Protein AF-0000000086062737 (afdb_homodimer)

pLDDT: mean 94.14, std 10.9, range [35.59, 98.94]

Nearest PDB structures (foldseek):
  3hjp-assembly2_D  TM=9.044E-01  e=9.298E-13  Saccharolobus solfataricus
  2ywn-assembly1_A  TM=8.858E-01  e=1.635E-12  Sulfurisphaera tokodaii
  4g2e-assembly1_A-2  TM=8.734E-01  e=2.700E-12  Sulfurisphaera tokodaii str. 7
  3tjk-assembly1_D  TM=8.247E-01  e=1.802E-10  Homo sapiens
  3tkq-assembly1_B-2  TM=7.974E-01  e=2.042E-10  Homo sapiens

Solvent-accessible surface area (backbone atoms only — not comparable to full-atom values): 18611 Å² total; per-residue (Å²): 132,87,80,83,60,79,69,43,81,47,80,89,65,84,39,70,45,63,72,36,67,58,80,81,54,54,21,23,34,26,36,81,84,54,64,40,62,44,44,56,86,72,60,52,90,40,49,35,37,40,36,34,22,42,42,71,75,38,66,68,36,54,51,52,37,51,52,41,51,74,67,44,46,48,80,77,37,51,39,32,36,34,25,32,26,43,60,55,47,47,34,55,50,39,71,76,40,37,71,77,40,33,33,34,28,31,30,55,27,60,65,39,46,71,44,30,36,52,40,75,48,90,69,31,45,81,43,56,36,26,43,42,28,40,36,32,21,42,60,82,37,32,24,74,37,63,48,66,52,56,36,44,81,58,79,79,64,61,67,60,51,51,52,49,51,51,54,57,64,68,53,52,90,126,131,85,79,84,60,81,70,43,82,45,80,88,65,84,38,70,46,64,70,35,70,59,80,81,54,57,22,24,34,24,35,82,85,55,64,42,59,43,42,55,84,71,62,52,89,40,48,34,38,39,36,33,22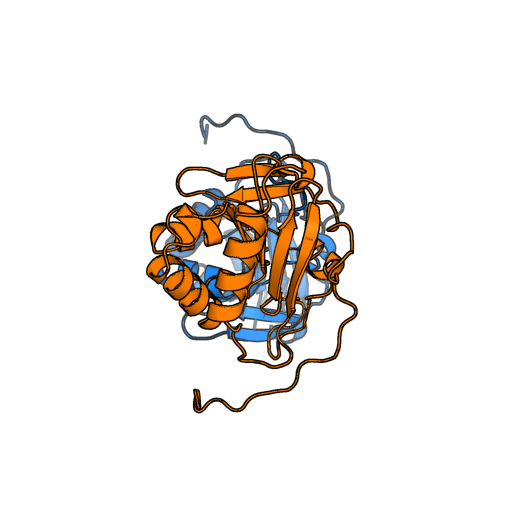,42,42,71,77,40,65,67,35,53,52,50,37,52,50,41,50,75,68,44,45,47,81,76,38,52,39,32,38,36,25,33,26,42,59,55,48,48,35,54,49,40,71,76,40,36,70,77,41,32,33,34,30,31,30,55,24,59,63,38,46,72,44,30,36,53,41,75,46,89,71,30,45,81,43,58,36,26,43,40,30,41,37,34,21,42,60,85,36,33,24,73,38,64,49,66,52,57,37,44,81,57,77,79,64,61,67,60,51,51,51,51,50,51,54,56,65,66,52,52,90,125

Structure (mmCIF, N/CA/C/O backbone):
data_AF-0000000086062737-model_v1
#
loop_
_entity.id
_entity.type
_entity.pdbx_description
1 polymer Peroxiredoxin
#
loop_
_atom_site.group_PDB
_atom_site.id
_atom_site.type_symbol
_atom_site.label_atom_id
_atom_site.label_alt_id
_atom_site.label_comp_id
_atom_site.label_asym_id
_atom_site.label_entity_id
_atom_site.label_seq_id
_atom_site.pdbx_PDB_ins_code
_atom_site.Cartn_x
_atom_site.Cartn_y
_atom_site.Cartn_z
_atom_site.occupancy
_atom_site.B_iso_or_equiv
_atom_site.auth_seq_id
_atom_site.auth_comp_id
_atom_site.auth_asym_id
_atom_site.auth_atom_id
_atom_site.pdbx_PDB_model_num
ATOM 1 N N . MET A 1 1 ? 19.734 17.094 16.047 1 35.75 1 MET A N 1
ATOM 2 C CA . MET A 1 1 ? 19.828 15.695 16.453 1 35.75 1 MET A CA 1
ATOM 3 C C . MET A 1 1 ? 20.703 14.906 15.484 1 35.75 1 MET A C 1
ATOM 5 O O . MET A 1 1 ? 20.547 15.023 14.273 1 35.75 1 MET A O 1
ATOM 9 N N . ASP A 1 2 ? 21.906 14.641 15.695 1 39.88 2 ASP A N 1
ATOM 10 C CA . ASP A 1 2 ? 22.828 13.789 14.938 1 39.88 2 ASP A CA 1
ATOM 11 C C . ASP A 1 2 ? 22.266 12.375 14.789 1 39.88 2 ASP A C 1
ATOM 13 O O . ASP A 1 2 ? 22.203 11.625 15.766 1 39.88 2 ASP A O 1
ATOM 17 N N . LEU A 1 3 ? 21.344 12.031 13.922 1 52 3 LEU A N 1
ATOM 18 C CA . LEU A 1 3 ? 20.656 10.75 13.867 1 52 3 LEU A CA 1
ATOM 19 C C . LEU A 1 3 ? 21.625 9.633 13.477 1 52 3 LEU A C 1
ATOM 21 O O . LEU A 1 3 ? 21.281 8.453 13.555 1 52 3 LEU A O 1
ATOM 25 N N . GLY A 1 4 ? 22.953 9.938 13.5 1 55.03 4 GLY A N 1
ATOM 26 C CA . GLY A 1 4 ? 23.953 8.953 13.094 1 55.03 4 GLY A CA 1
ATOM 27 C C . GLY A 1 4 ? 23.734 8.43 11.688 1 55.03 4 GLY A C 1
ATOM 28 O O . GLY A 1 4 ? 24.438 7.512 11.25 1 55.03 4 GLY A O 1
ATOM 29 N N . PHE A 1 5 ? 22.594 8.789 11.07 1 65.19 5 PHE A N 1
ATOM 30 C CA . PHE A 1 5 ? 22.312 8.336 9.711 1 65.19 5 PHE A CA 1
ATOM 31 C C . PHE A 1 5 ? 22.938 9.273 8.688 1 65.19 5 PHE A C 1
ATOM 33 O O . PHE A 1 5 ? 23.078 10.469 8.938 1 65.19 5 PHE A O 1
ATOM 40 N N . ASP A 1 6 ? 23.484 8.594 7.773 1 78.31 6 ASP A N 1
ATOM 41 C CA . ASP A 1 6 ? 23.891 9.406 6.629 1 78.31 6 ASP A CA 1
ATOM 42 C C . ASP A 1 6 ? 22.672 10.062 5.98 1 78.31 6 ASP A C 1
ATOM 44 O O . ASP A 1 6 ? 21.703 9.383 5.609 1 78.31 6 ASP A O 1
ATOM 48 N N . VAL A 1 7 ? 22.609 11.336 5.973 1 85.19 7 VAL A N 1
ATOM 49 C CA . VAL A 1 7 ? 21.531 12.125 5.398 1 85.19 7 VAL A CA 1
ATOM 50 C C . VAL A 1 7 ? 21.75 12.281 3.895 1 85.19 7 VAL A C 1
ATOM 52 O O . VAL A 1 7 ? 22.859 12.562 3.449 1 85.19 7 VAL A O 1
ATOM 55 N N . VAL A 1 8 ? 20.719 11.93 3.123 1 89.5 8 VAL A N 1
ATOM 56 C CA . VAL A 1 8 ? 20.734 12.102 1.675 1 89.5 8 VAL A CA 1
ATOM 57 C C . VAL A 1 8 ? 19.797 13.227 1.27 1 89.5 8 VAL A C 1
ATOM 59 O O . VAL A 1 8 ? 18.688 13.336 1.787 1 89.5 8 VAL A O 1
ATOM 62 N N . ASP A 1 9 ? 20.312 14.078 0.367 1 93.81 9 ASP A N 1
ATOM 63 C CA . ASP A 1 9 ? 19.484 15.172 -0.121 1 93.81 9 ASP A CA 1
ATOM 64 C C . ASP A 1 9 ? 18.359 14.664 -1.025 1 93.81 9 ASP A C 1
ATOM 66 O O . ASP A 1 9 ? 18.594 13.82 -1.897 1 93.81 9 ASP A O 1
ATOM 70 N N . LEU A 1 10 ? 17.156 15.188 -0.791 1 95.12 10 LEU A N 1
ATOM 71 C CA . LEU A 1 10 ? 16.047 14.898 -1.69 1 95.12 10 LEU A CA 1
ATOM 72 C C . LEU A 1 10 ? 15.906 15.977 -2.754 1 95.12 10 LEU A C 1
ATOM 74 O O . LEU A 1 10 ? 16.203 17.141 -2.496 1 95.12 10 LEU A O 1
ATOM 78 N N . PRO A 1 11 ? 15.469 15.547 -3.906 1 93.44 11 PRO A N 1
ATOM 79 C CA . PRO A 1 11 ? 15.328 16.562 -4.961 1 93.44 11 PRO A CA 1
ATOM 80 C C . PRO A 1 11 ? 14.297 17.625 -4.617 1 93.44 11 PRO A C 1
ATOM 82 O O . PRO A 1 11 ? 13.352 17.375 -3.873 1 93.44 11 PRO A O 1
ATOM 85 N N . GLU A 1 12 ? 14.547 18.797 -5.195 1 94.44 12 GLU A N 1
ATOM 86 C CA . GLU A 1 12 ? 13.547 19.859 -5.043 1 94.44 12 GLU A CA 1
ATOM 87 C C . GLU A 1 12 ? 12.227 19.469 -5.711 1 94.44 12 GLU A C 1
ATOM 89 O O . GLU A 1 12 ? 12.219 18.766 -6.719 1 94.44 12 GLU A O 1
ATOM 94 N N . THR A 1 13 ? 11.125 19.938 -5.078 1 95.62 13 THR A N 1
ATOM 95 C CA . THR A 1 13 ? 9.812 19.625 -5.637 1 95.62 13 THR A CA 1
ATOM 96 C C . THR A 1 13 ? 8.938 20.875 -5.699 1 95.62 13 THR A C 1
ATOM 98 O O . THR A 1 13 ? 9.195 21.859 -4.996 1 95.62 13 THR A O 1
ATOM 101 N N . ASP A 1 14 ? 8.055 20.828 -6.641 1 96.25 14 ASP A N 1
ATOM 102 C CA . ASP A 1 14 ? 7.027 21.875 -6.711 1 96.25 14 ASP A CA 1
ATOM 103 C C . ASP A 1 14 ? 5.809 21.5 -5.875 1 96.25 14 ASP A C 1
ATOM 105 O O . ASP A 1 14 ? 4.711 21.312 -6.41 1 96.25 14 ASP A O 1
ATOM 109 N N . HIS A 1 15 ? 5.965 21.516 -4.598 1 98.62 15 HIS A N 1
ATOM 110 C CA . HIS A 1 15 ? 4.914 21.078 -3.688 1 98.62 15 HIS A CA 1
ATOM 111 C C . HIS A 1 15 ? 3.918 22.203 -3.412 1 98.62 15 HIS A C 1
ATOM 113 O O . HIS A 1 15 ? 4.211 23.359 -3.666 1 98.62 15 HIS A O 1
ATOM 119 N N . VAL A 1 16 ? 2.738 21.844 -2.994 1 98.69 16 VAL A N 1
ATOM 120 C CA . VAL A 1 16 ? 1.728 22.766 -2.496 1 98.69 16 VAL A CA 1
ATOM 121 C C . VAL A 1 16 ? 2.367 23.75 -1.526 1 98.69 16 VAL A C 1
ATOM 123 O O . VAL A 1 16 ? 3.199 23.375 -0.699 1 98.69 16 VAL A O 1
ATOM 126 N N . ALA A 1 17 ? 1.997 25.031 -1.65 1 98.62 17 ALA A N 1
ATOM 127 C CA . ALA A 1 17 ? 2.635 26.094 -0.873 1 98.62 17 ALA A CA 1
ATOM 128 C C . ALA A 1 17 ? 1.604 26.875 -0.067 1 98.62 17 ALA A C 1
ATOM 130 O O . ALA A 1 17 ? 0.401 26.766 -0.312 1 98.62 17 ALA A O 1
ATOM 131 N N . VAL A 1 18 ? 2.127 27.594 0.905 1 98.75 18 VAL A N 1
ATOM 132 C CA . VAL A 1 18 ? 1.274 28.5 1.682 1 98.75 18 VAL A CA 1
ATOM 133 C C . VAL A 1 18 ? 0.504 29.422 0.742 1 98.75 18 VAL A C 1
ATOM 135 O O . VAL A 1 18 ? 1.076 29.984 -0.197 1 98.75 18 VAL A O 1
ATOM 138 N N . GLY A 1 19 ? -0.717 29.5 0.907 1 98.69 19 GLY A N 1
ATOM 139 C CA . GLY A 1 19 ? -1.571 30.344 0.08 1 98.69 19 GLY A CA 1
ATOM 140 C C . GLY A 1 19 ? -2.318 29.562 -0.986 1 98.69 19 GLY A C 1
ATOM 141 O O . GLY A 1 19 ? -3.324 30.047 -1.52 1 98.69 19 GLY A O 1
ATOM 142 N N . ASP A 1 20 ? -1.847 28.422 -1.318 1 98.75 20 ASP A N 1
ATOM 143 C CA . ASP A 1 20 ? -2.51 27.562 -2.305 1 98.75 20 ASP A CA 1
ATOM 144 C C . ASP A 1 20 ? -3.779 26.953 -1.729 1 98.75 20 ASP A C 1
ATOM 146 O O . ASP A 1 20 ? -3.859 26.688 -0.526 1 98.75 20 ASP A O 1
ATOM 150 N N . GLU A 1 21 ? -4.789 26.75 -2.561 1 98.5 21 GLU A N 1
ATOM 151 C CA . GLU A 1 21 ? -5.848 25.797 -2.221 1 98.5 21 GLU A CA 1
ATOM 152 C C . GLU A 1 21 ? -5.332 24.359 -2.248 1 98.5 21 GLU A C 1
ATOM 154 O O . GLU A 1 21 ? -4.703 23.938 -3.221 1 98.5 21 GLU A O 1
ATOM 159 N N . ALA A 1 22 ? -5.527 23.672 -1.148 1 98.75 22 ALA A N 1
ATOM 160 C CA . ALA A 1 22 ? -5.074 22.281 -1.1 1 98.75 22 ALA A CA 1
ATOM 161 C C . ALA A 1 22 ? -5.762 21.453 -2.174 1 98.75 22 ALA A C 1
ATOM 163 O O . ALA A 1 22 ? -6.98 21.516 -2.338 1 98.75 22 ALA A O 1
ATOM 164 N N . PRO A 1 23 ? -5.035 20.672 -2.912 1 98.81 23 PRO A N 1
ATOM 165 C CA . PRO A 1 23 ? -5.66 19.812 -3.922 1 98.81 23 PRO A CA 1
ATOM 166 C C . PRO A 1 23 ? -6.734 18.906 -3.338 1 98.81 23 PRO A C 1
ATOM 168 O O . PRO A 1 23 ? -6.52 18.281 -2.291 1 98.81 23 PRO A O 1
ATOM 171 N N . ALA A 1 24 ? -7.812 18.797 -4.012 1 98.56 24 ALA A N 1
ATOM 172 C CA . ALA A 1 24 ? -8.93 17.969 -3.576 1 98.56 24 ALA A CA 1
ATOM 173 C C . ALA A 1 24 ? -8.648 16.484 -3.834 1 98.56 24 ALA A C 1
ATOM 175 O O . ALA A 1 24 ? -7.93 16.141 -4.773 1 98.56 24 ALA A O 1
ATOM 176 N N . PHE A 1 25 ? -9.188 15.664 -2.982 1 98.81 25 PHE A N 1
ATOM 177 C CA . PHE A 1 25 ? -9.117 14.219 -3.199 1 98.81 25 PHE A CA 1
ATOM 178 C C . PHE A 1 25 ? -10.156 13.492 -2.354 1 98.81 25 PHE A C 1
ATOM 180 O O . PHE A 1 25 ? -10.719 14.07 -1.423 1 98.81 25 PHE A O 1
ATOM 187 N N . THR A 1 26 ? -10.539 12.297 -2.727 1 98.75 26 THR A N 1
ATOM 188 C CA . THR A 1 26 ? -11.305 11.328 -1.954 1 98.75 26 THR A CA 1
ATOM 189 C C . THR A 1 26 ? -10.531 10.023 -1.799 1 98.75 26 THR A C 1
ATOM 191 O O . THR A 1 26 ? -10.008 9.484 -2.775 1 98.75 26 THR A O 1
ATOM 194 N N . ARG A 1 27 ? -10.391 9.57 -0.579 1 98.69 27 ARG A N 1
ATOM 195 C CA . ARG A 1 27 ? -9.711 8.32 -0.266 1 98.69 27 ARG A CA 1
ATOM 196 C C . ARG A 1 27 ? -10.32 7.66 0.969 1 98.69 27 ARG A C 1
ATOM 198 O O . ARG A 1 27 ? -11.016 8.312 1.75 1 98.69 27 ARG A O 1
ATOM 205 N N . PRO A 1 28 ? -10.078 6.352 1.101 1 98.69 28 PRO A N 1
ATOM 206 C CA . PRO A 1 28 ? -10.453 5.77 2.389 1 98.69 28 PRO A CA 1
ATOM 207 C C . PRO A 1 28 ? -9.766 6.445 3.568 1 98.69 28 PRO A C 1
ATOM 209 O O . PRO A 1 28 ? -8.539 6.582 3.572 1 98.69 28 PRO A O 1
ATOM 212 N N . LEU A 1 29 ? -10.531 6.887 4.438 1 98.88 29 LEU A N 1
ATOM 213 C CA . LEU A 1 29 ? -10.047 7.438 5.699 1 98.88 29 LEU A CA 1
ATOM 214 C C . LEU A 1 29 ? -10.18 6.418 6.824 1 98.88 29 LEU A C 1
ATOM 216 O O . LEU A 1 29 ? -11.281 5.98 7.148 1 98.88 29 LEU A O 1
ATOM 220 N N . VAL A 1 30 ? -9.031 6.09 7.418 1 98.62 30 VAL A N 1
ATOM 221 C CA . VAL A 1 30 ? -8.977 5.004 8.391 1 98.62 30 VAL A CA 1
ATOM 222 C C . VAL A 1 30 ? -8.922 5.574 9.805 1 98.62 30 VAL A C 1
ATOM 224 O O . VAL A 1 30 ? -8.109 6.457 10.094 1 98.62 30 VAL A O 1
ATOM 227 N N . GLY A 1 31 ? -9.836 5.109 10.602 1 97 31 GLY A N 1
ATOM 228 C CA . GLY A 1 31 ? -9.781 5.324 12.039 1 97 31 GLY A CA 1
ATOM 229 C C . GLY A 1 31 ? -9.547 4.047 12.828 1 97 31 GLY A C 1
ATOM 230 O O . GLY A 1 31 ? -9.156 3.025 12.258 1 97 31 GLY A O 1
ATOM 231 N N . ASP A 1 32 ? -9.688 4.074 14.102 1 87.94 32 ASP A N 1
ATOM 232 C CA . ASP A 1 32 ? -9.414 2.934 14.969 1 87.94 32 ASP A CA 1
ATOM 233 C C . ASP A 1 32 ? -10.445 1.828 14.773 1 87.94 32 ASP A C 1
ATOM 235 O O . ASP A 1 32 ? -10.164 0.652 15 1 87.94 32 ASP A O 1
ATOM 239 N N . GLU A 1 33 ? -11.594 2.15 14.297 1 88.94 33 GLU A N 1
ATOM 240 C CA . GLU A 1 33 ? -12.664 1.158 14.273 1 88.94 33 GLU A CA 1
ATOM 241 C C . GLU A 1 33 ? -13.008 0.755 12.844 1 88.94 33 GLU A C 1
ATOM 243 O O . GLU A 1 33 ? -13.242 -0.423 12.562 1 88.94 33 GLU A O 1
ATOM 248 N N . PHE A 1 34 ? -13.109 1.704 11.984 1 91.88 34 PHE A N 1
ATOM 249 C CA . PHE A 1 34 ? -13.5 1.418 10.609 1 91.88 34 PHE A CA 1
ATOM 250 C C . PHE A 1 34 ? -12.883 2.434 9.656 1 91.88 34 PHE A C 1
ATOM 252 O O . PHE A 1 34 ? -12.172 3.344 10.078 1 91.88 34 PHE A O 1
ATOM 259 N N . TRP A 1 35 ? -13.031 2.244 8.453 1 96 35 TRP A N 1
ATOM 260 C CA . TRP A 1 35 ? -12.695 3.262 7.465 1 96 35 TRP A CA 1
ATOM 261 C C . TRP A 1 35 ? -13.844 3.475 6.484 1 96 35 TRP A C 1
ATOM 263 O O . TRP A 1 35 ? -14.727 2.627 6.359 1 96 35 TRP A O 1
ATOM 273 N N . GLU A 1 36 ? -13.875 4.594 5.945 1 97.75 36 GLU A N 1
ATOM 274 C CA . GLU A 1 36 ? -14.805 4.961 4.887 1 97.75 36 GLU A CA 1
ATOM 275 C C . GLU A 1 36 ? -14.188 5.984 3.936 1 97.75 36 GLU A C 1
ATOM 277 O O . GLU A 1 36 ? -13.266 6.711 4.309 1 97.75 36 GLU A O 1
ATOM 282 N N . ASP A 1 37 ? -14.766 6.004 2.738 1 98.56 37 ASP A N 1
ATOM 283 C CA . ASP A 1 37 ? -14.32 7.047 1.817 1 98.56 37 ASP A CA 1
ATOM 284 C C . ASP A 1 37 ? -14.703 8.43 2.334 1 98.56 37 ASP A C 1
ATOM 286 O O . ASP A 1 37 ? -15.828 8.648 2.779 1 98.56 37 ASP A O 1
ATOM 290 N N . ARG A 1 38 ? -13.75 9.266 2.332 1 98.44 38 ARG A N 1
ATOM 291 C CA . ARG A 1 38 ? -13.969 10.648 2.736 1 98.44 38 ARG A CA 1
ATOM 292 C C . ARG A 1 38 ? -13.258 11.617 1.797 1 98.44 38 ARG A C 1
ATOM 294 O O . ARG A 1 38 ? -12.125 11.359 1.38 1 98.44 38 ARG A O 1
ATOM 301 N N . ALA A 1 39 ? -13.945 12.703 1.464 1 98.56 39 ALA A N 1
ATOM 302 C CA . ALA A 1 39 ? -13.336 13.781 0.681 1 98.56 39 ALA A CA 1
ATOM 303 C C . ALA A 1 39 ? -12.695 14.82 1.589 1 98.56 39 ALA A C 1
ATOM 305 O O . ALA A 1 39 ? -13.219 15.125 2.664 1 98.56 39 ALA A O 1
ATOM 306 N N . LEU A 1 40 ? -11.555 15.391 1.065 1 98.31 40 LEU A N 1
ATOM 307 C CA . LEU A 1 40 ? -10.977 16.531 1.768 1 98.31 40 LEU A CA 1
ATOM 308 C C . LEU A 1 40 ? -12.016 17.609 2.004 1 98.31 40 LEU A C 1
ATOM 310 O O . LEU A 1 40 ? -12.062 18.219 3.078 1 98.31 40 LEU A O 1
ATOM 314 N N . ALA A 1 41 ? -12.836 17.859 1.056 1 96.69 41 ALA A N 1
ATOM 315 C CA . ALA A 1 41 ? -13.844 18.922 1.067 1 96.69 41 ALA A CA 1
ATOM 316 C C . ALA A 1 41 ? -14.828 18.734 2.221 1 96.69 41 ALA A C 1
ATOM 318 O O . ALA A 1 41 ? -15.5 19.688 2.631 1 96.69 41 ALA A O 1
ATOM 319 N N . ASP A 1 42 ? -14.891 17.547 2.729 1 96.12 42 ASP A N 1
ATOM 320 C CA . ASP A 1 42 ? -15.852 17.234 3.781 1 96.12 42 ASP A CA 1
ATOM 321 C C . ASP A 1 42 ? -15.266 17.516 5.164 1 96.12 42 ASP A C 1
ATOM 323 O O . ASP A 1 42 ? -15.969 17.438 6.172 1 96.12 42 ASP A O 1
ATOM 327 N N . LEU A 1 43 ? -13.969 17.828 5.215 1 94.75 43 LEU A N 1
ATOM 328 C CA . LEU A 1 43 ? -13.289 18.141 6.469 1 94.75 43 LEU A CA 1
ATOM 329 C C . LEU A 1 43 ? -13.359 19.625 6.777 1 94.75 43 LEU A C 1
ATOM 331 O O . LEU A 1 43 ? -12.344 20.328 6.695 1 94.75 43 LEU A O 1
ATOM 335 N N . VAL A 1 44 ? -14.469 20.203 7.254 1 88.62 44 VAL A N 1
ATOM 336 C CA . VAL A 1 44 ? -14.672 21.641 7.297 1 88.62 44 VAL A CA 1
ATOM 337 C C . VAL A 1 44 ? -14.922 22.094 8.734 1 88.62 44 VAL A C 1
ATOM 339 O O . VAL A 1 44 ? -15.18 23.266 8.992 1 88.62 44 VAL A O 1
ATOM 342 N N . ASP A 1 45 ? -14.789 21.234 9.656 1 88.75 45 ASP A N 1
ATOM 343 C CA . ASP A 1 45 ? -15.164 21.578 11.023 1 88.75 45 ASP A CA 1
ATOM 344 C C . ASP A 1 45 ? -14.125 22.5 11.672 1 88.75 45 ASP A C 1
ATOM 346 O O . ASP A 1 45 ? -14.422 23.188 12.641 1 88.75 45 ASP A O 1
ATOM 350 N N . GLY A 1 46 ? -12.961 22.578 11.25 1 90.88 46 GLY A N 1
ATOM 351 C CA . GLY A 1 46 ? -11.859 23.359 11.797 1 90.88 46 GLY A CA 1
ATOM 352 C C . GLY A 1 46 ? -10.586 23.25 10.977 1 90.88 46 GLY A C 1
ATOM 353 O O . GLY A 1 46 ? -10.602 22.719 9.867 1 90.88 46 GLY A O 1
ATOM 354 N N . PRO A 1 47 ? -9.586 23.969 11.562 1 95.75 47 PRO A N 1
ATOM 355 C CA . PRO A 1 47 ? -8.281 23.766 10.914 1 95.75 47 PRO A CA 1
ATOM 356 C C . PRO A 1 47 ? -7.906 22.297 10.797 1 95.75 47 PRO A C 1
ATOM 358 O O . PRO A 1 47 ? -8.227 21.5 11.688 1 95.75 47 PRO A O 1
ATOM 361 N N . THR A 1 48 ? -7.305 21.984 9.672 1 97.38 48 THR A N 1
ATOM 362 C CA . THR A 1 48 ? -6.953 20.609 9.344 1 97.38 48 THR A CA 1
ATOM 363 C C . THR A 1 48 ? -5.445 20.469 9.18 1 97.38 48 THR A C 1
ATOM 365 O O . THR A 1 48 ? -4.828 21.188 8.383 1 97.38 48 THR A O 1
ATOM 368 N N . LEU A 1 49 ? -4.844 19.625 9.969 1 98.56 49 LEU A N 1
ATOM 369 C CA . LEU A 1 49 ? -3.432 19.281 9.812 1 98.56 49 LEU A CA 1
ATOM 370 C C . LEU A 1 49 ? -3.264 18.016 8.977 1 98.56 49 LEU A C 1
ATOM 372 O O . LEU A 1 49 ? -3.684 16.938 9.398 1 98.56 49 LEU A O 1
ATOM 376 N N . LEU A 1 50 ? -2.707 18.141 7.789 1 98.81 50 LEU A N 1
ATOM 377 C CA . LEU A 1 50 ? -2.375 17.016 6.934 1 98.81 50 LEU A CA 1
ATOM 378 C C . LEU A 1 50 ? -0.917 16.594 7.113 1 98.81 50 LEU A C 1
ATOM 380 O O . LEU A 1 50 ? -0.014 17.422 6.961 1 98.81 50 LEU A O 1
ATOM 384 N N . LEU A 1 51 ? -0.716 15.359 7.406 1 98.81 51 LEU A N 1
ATOM 385 C CA . LEU A 1 51 ? 0.618 14.805 7.602 1 98.81 51 LEU A CA 1
ATOM 386 C C . LEU A 1 51 ? 0.915 13.727 6.562 1 98.81 51 LEU A C 1
ATOM 388 O O . LEU A 1 51 ? 0.407 12.609 6.656 1 98.81 51 LEU A O 1
ATOM 392 N N . PHE A 1 52 ? 1.722 14.078 5.602 1 98.94 52 PHE A N 1
ATOM 393 C CA . PHE A 1 52 ? 2.225 13.062 4.68 1 98.94 52 PHE A CA 1
ATOM 394 C C . PHE A 1 52 ? 3.436 12.352 5.27 1 98.94 52 PHE A C 1
ATOM 396 O O . PHE A 1 52 ? 4.34 12.992 5.812 1 98.94 52 PHE A O 1
ATOM 403 N N . HIS A 1 53 ? 3.459 11.055 5.188 1 98.81 53 HIS A N 1
ATOM 404 C CA . HIS A 1 53 ? 4.547 10.32 5.82 1 98.81 53 HIS A CA 1
ATOM 405 C C . HIS A 1 53 ? 4.855 9.031 5.055 1 98.81 53 HIS A C 1
ATOM 407 O O . HIS A 1 53 ? 4.047 8.578 4.242 1 98.81 53 HIS A O 1
ATOM 413 N N . PRO A 1 54 ? 6.082 8.453 5.277 1 98.31 54 PRO A N 1
ATOM 414 C CA . PRO A 1 54 ? 6.406 7.164 4.652 1 98.31 54 PRO A CA 1
ATOM 415 C C . PRO A 1 54 ? 5.469 6.043 5.094 1 98.31 54 PRO A C 1
ATOM 417 O O . PRO A 1 54 ? 4.641 6.242 5.984 1 98.31 54 PRO A O 1
ATOM 420 N N . MET A 1 55 ? 5.578 4.91 4.453 1 98.38 55 MET A N 1
ATOM 421 C CA . MET A 1 55 ? 4.77 3.734 4.758 1 98.38 55 MET A CA 1
ATOM 422 C C . MET A 1 55 ? 4.82 3.408 6.246 1 98.38 55 MET A C 1
ATOM 424 O O . MET A 1 55 ? 5.781 3.766 6.93 1 98.38 55 MET A O 1
ATOM 428 N N . ASP A 1 56 ? 3.65 2.572 6.516 1 97.88 56 ASP A N 1
ATOM 429 C CA . ASP A 1 56 ? 3.52 2.193 7.922 1 97.88 56 ASP A CA 1
ATOM 430 C C . ASP A 1 56 ? 4.523 1.105 8.289 1 97.88 56 ASP A C 1
ATOM 432 O O . ASP A 1 56 ? 4.484 0.002 7.742 1 97.88 56 ASP A O 1
ATOM 436 N N . GLY A 1 57 ? 5.605 1.381 8.82 1 95.81 57 GLY A N 1
ATOM 437 C CA . GLY A 1 57 ? 6.719 0.549 9.25 1 95.81 57 GLY A CA 1
ATOM 438 C C . GLY A 1 57 ? 8.047 1.286 9.266 1 95.81 57 GLY A C 1
ATOM 439 O O . GLY A 1 57 ? 9.008 0.83 9.883 1 95.81 57 GLY A O 1
ATOM 440 N N . ALA A 1 58 ? 7.969 2.33 8.477 1 95.94 58 ALA A N 1
ATOM 441 C CA . ALA A 1 58 ? 9.172 3.152 8.461 1 95.94 58 ALA A CA 1
ATOM 442 C C . ALA A 1 58 ? 9.391 3.83 9.812 1 95.94 58 ALA A C 1
ATOM 444 O O . ALA A 1 58 ? 8.43 4.266 10.453 1 95.94 58 ALA A O 1
ATOM 445 N N . PHE A 1 59 ? 10.602 3.994 10.195 1 95.56 59 PHE A N 1
ATOM 446 C CA . PHE A 1 59 ? 10.906 4.566 11.508 1 95.56 59 PHE A CA 1
ATOM 447 C C . PHE A 1 59 ? 10.453 6.02 11.578 1 95.56 59 PHE A C 1
ATOM 449 O O . PHE A 1 59 ? 10 6.48 12.633 1 95.56 59 PHE A O 1
ATOM 456 N N . GLN A 1 60 ? 10.555 6.746 10.531 1 96.56 60 GLN A N 1
ATOM 457 C CA . GLN A 1 60 ? 10.141 8.141 10.516 1 96.56 60 GLN A CA 1
ATOM 458 C C . GLN A 1 60 ? 8.656 8.281 10.844 1 96.56 60 GLN A C 1
ATOM 460 O O . GLN A 1 60 ? 8.258 9.227 11.531 1 96.56 60 GLN A O 1
ATOM 465 N N . THR A 1 61 ? 7.863 7.391 10.266 1 98 61 THR A N 1
ATOM 466 C CA . THR A 1 61 ? 6.434 7.395 10.562 1 98 61 THR A CA 1
ATOM 467 C C . THR A 1 61 ? 6.18 7.133 12.039 1 98 61 THR A C 1
ATOM 469 O O . THR A 1 61 ? 5.414 7.855 12.688 1 98 61 THR A O 1
ATOM 472 N N . THR A 1 62 ? 6.836 6.18 12.555 1 97.31 62 THR A N 1
ATOM 473 C CA . THR A 1 62 ? 6.684 5.832 13.969 1 97.31 62 THR A CA 1
ATOM 474 C C . THR A 1 62 ? 7.023 7.027 14.852 1 97.31 62 THR A C 1
ATOM 476 O O . THR A 1 62 ? 6.254 7.379 15.75 1 97.31 62 THR A O 1
ATOM 479 N N . TYR A 1 63 ? 8.117 7.629 14.609 1 96.56 63 TYR A N 1
ATOM 480 C CA . TYR A 1 63 ? 8.562 8.773 15.406 1 96.56 63 TYR A CA 1
ATOM 481 C C . TYR A 1 63 ? 7.574 9.93 15.289 1 96.56 63 TYR A C 1
ATOM 483 O O . TYR A 1 63 ? 7.25 10.578 16.281 1 96.56 63 TYR A O 1
ATOM 491 N N . LEU A 1 64 ? 7.16 10.172 14.109 1 97.38 64 LEU A N 1
ATOM 492 C CA . LEU A 1 64 ? 6.215 11.25 13.859 1 97.38 64 LEU A CA 1
ATOM 493 C C . LEU A 1 64 ? 4.961 11.086 14.711 1 97.38 64 LEU A C 1
ATOM 495 O O . LEU A 1 64 ? 4.57 12.008 15.43 1 97.38 64 LEU A O 1
ATOM 499 N N . TYR A 1 65 ? 4.344 9.945 14.719 1 97.56 65 TYR A N 1
ATOM 500 C CA . TYR A 1 65 ? 3.084 9.727 15.422 1 97.56 65 TYR A CA 1
ATOM 501 C C . TYR A 1 65 ? 3.299 9.688 16.938 1 97.56 65 TYR A C 1
ATOM 503 O O . TYR A 1 65 ? 2.436 10.117 17.703 1 97.56 65 TYR A O 1
ATOM 511 N N . ASN A 1 66 ? 4.461 9.188 17.359 1 97.38 66 ASN A N 1
ATOM 512 C CA . ASN A 1 66 ? 4.793 9.266 18.781 1 97.38 66 ASN A CA 1
ATOM 513 C C . ASN A 1 66 ? 4.867 10.711 19.266 1 97.38 66 ASN A C 1
ATOM 515 O O . ASN A 1 66 ? 4.363 11.039 20.344 1 97.38 66 ASN A O 1
ATOM 519 N N . GLU A 1 67 ? 5.52 11.516 18.484 1 96.56 67 GLU A N 1
ATOM 520 C CA . GLU A 1 67 ? 5.656 12.922 18.844 1 96.56 67 GLU A CA 1
ATOM 521 C C . GLU A 1 67 ? 4.297 13.609 18.906 1 96.56 67 GLU A C 1
ATOM 523 O O . GLU A 1 67 ? 4.035 14.398 19.812 1 96.56 67 GLU A O 1
ATOM 528 N N . ILE A 1 68 ? 3.475 13.344 17.984 1 96.12 68 ILE A N 1
ATOM 529 C CA . ILE A 1 68 ? 2.143 13.938 17.938 1 96.12 68 ILE A CA 1
ATOM 530 C C . ILE A 1 68 ? 1.337 13.492 19.156 1 96.12 68 ILE A C 1
ATOM 532 O O . ILE A 1 68 ? 0.648 14.305 19.781 1 96.12 68 ILE A O 1
ATOM 536 N N . ASP A 1 69 ? 1.42 12.242 19.5 1 97.5 69 ASP A N 1
ATOM 537 C CA . ASP A 1 69 ? 0.753 11.719 20.688 1 97.5 69 ASP A CA 1
ATOM 538 C C . ASP A 1 69 ? 1.252 12.414 21.953 1 97.5 69 ASP A C 1
ATOM 540 O O . ASP A 1 69 ? 0.453 12.844 22.781 1 97.5 69 ASP A O 1
ATOM 544 N N . ASP A 1 70 ? 2.535 12.539 22.031 1 97.5 70 ASP A N 1
ATOM 545 C CA . ASP A 1 70 ? 3.148 13.148 23.203 1 97.5 70 ASP A CA 1
ATOM 546 C C . ASP A 1 70 ? 2.711 14.602 23.359 1 97.5 70 ASP A C 1
ATOM 548 O O . ASP A 1 70 ? 2.559 15.094 24.484 1 97.5 70 ASP A O 1
ATOM 552 N N . ARG A 1 71 ? 2.479 15.242 22.281 1 96.56 71 ARG A N 1
ATOM 553 C CA . ARG A 1 71 ? 2.139 16.656 22.297 1 96.56 71 ARG A CA 1
ATOM 554 C C . ARG A 1 71 ? 0.63 16.859 22.391 1 96.56 71 ARG A C 1
ATOM 556 O O . ARG A 1 71 ? 0.163 17.969 22.672 1 96.56 71 ARG A O 1
ATOM 563 N N . GLY A 1 72 ? -0.097 15.844 22.109 1 96.44 72 GLY A N 1
ATOM 564 C CA . GLY A 1 72 ? -1.545 15.906 22.234 1 96.44 72 GLY A CA 1
ATOM 565 C C . GLY A 1 72 ? -2.205 16.734 21.156 1 96.44 72 GLY A C 1
ATOM 566 O O . GLY A 1 72 ? -3.207 17.406 21.406 1 96.44 72 GLY A O 1
ATOM 567 N N . TRP A 1 73 ? -1.653 16.781 19.906 1 95 73 TRP A N 1
ATOM 568 C CA . TRP A 1 73 ? -2.131 17.641 18.844 1 95 73 TRP A CA 1
ATOM 569 C C . TRP A 1 73 ? -3.572 17.312 18.469 1 95 73 TRP A C 1
ATOM 571 O O . TRP A 1 73 ? -4.344 18.203 18.094 1 95 73 TRP A O 1
ATOM 581 N N . ALA A 1 74 ? -3.924 16.078 18.594 1 95.38 74 ALA A N 1
ATOM 582 C CA . ALA A 1 74 ? -5.254 15.648 18.156 1 95.38 74 ALA A CA 1
ATOM 583 C C . ALA A 1 74 ? -6.34 16.25 19.047 1 95.38 74 ALA A C 1
ATOM 585 O O . ALA A 1 74 ? -7.516 16.234 18.688 1 95.38 74 ALA A O 1
ATOM 586 N N . ASP A 1 75 ? -5.961 16.75 20.188 1 94.44 75 ASP A N 1
ATOM 587 C CA . ASP A 1 75 ? -6.895 17.438 21.078 1 94.44 75 ASP A CA 1
ATOM 588 C C . ASP A 1 75 ? -7.09 18.891 20.641 1 94.44 75 ASP A C 1
ATOM 590 O O . ASP A 1 75 ? -8.047 19.531 21.062 1 94.44 75 ASP A O 1
ATOM 594 N N . ASP A 1 76 ? -6.195 19.406 19.844 1 92.25 76 ASP A N 1
ATOM 595 C CA . ASP A 1 76 ? -6.172 20.828 19.531 1 92.25 76 ASP A CA 1
ATOM 596 C C . ASP A 1 76 ? -6.625 21.094 18.094 1 92.25 76 ASP A C 1
ATOM 598 O O . ASP A 1 76 ? -7.133 22.172 17.781 1 92.25 76 ASP A O 1
ATOM 602 N N . VAL A 1 77 ? -6.383 20.156 17.219 1 96.06 77 VAL A N 1
ATOM 603 C CA . VAL A 1 77 ? -6.684 20.312 15.805 1 96.06 77 VAL A CA 1
ATOM 604 C C . VAL A 1 77 ? -7.023 18.953 15.203 1 96.06 77 VAL A C 1
ATOM 606 O O . VAL A 1 77 ? -6.605 17.922 15.719 1 96.06 77 VAL A O 1
ATOM 609 N N . ASP A 1 78 ? -7.832 18.922 14.133 1 96.88 78 ASP A N 1
ATOM 610 C CA . ASP A 1 78 ? -8.055 17.688 13.398 1 96.88 78 ASP A CA 1
ATOM 611 C C . ASP A 1 78 ? -6.789 17.25 12.664 1 96.88 78 ASP A C 1
ATOM 613 O O . ASP A 1 78 ? -6.285 17.969 11.797 1 96.88 78 ASP A O 1
ATOM 617 N N . VAL A 1 79 ? -6.285 16.094 12.969 1 98.12 79 VAL A N 1
ATOM 618 C CA . VAL A 1 79 ? -5.047 15.594 12.375 1 98.12 79 VAL A CA 1
ATOM 619 C C . VAL A 1 79 ? -5.352 14.422 11.445 1 98.12 79 VAL A C 1
ATOM 621 O O . VAL A 1 79 ? -5.996 13.453 11.852 1 98.12 79 VAL A O 1
ATOM 624 N N . TYR A 1 80 ? -4.91 14.516 10.227 1 98.69 80 TYR A N 1
ATOM 625 C CA . TYR A 1 80 ? -5.051 13.461 9.227 1 98.69 80 TYR A CA 1
ATOM 626 C C . TYR A 1 80 ? -3.695 13.086 8.641 1 98.69 80 TYR A C 1
ATOM 628 O O . TYR A 1 80 ? -2.963 13.953 8.148 1 98.69 80 TYR A O 1
ATOM 636 N N . GLY A 1 81 ? -3.361 11.867 8.727 1 98.81 81 GLY A N 1
ATOM 637 C CA . GLY A 1 81 ? -2.221 11.344 7.992 1 98.81 81 GLY A CA 1
ATOM 638 C C . GLY A 1 81 ? -2.561 10.953 6.566 1 98.81 81 GLY A C 1
ATOM 639 O O . GLY A 1 81 ? -3.736 10.836 6.211 1 98.81 81 GLY A O 1
ATOM 640 N N . LEU A 1 82 ? -1.607 10.758 5.754 1 98.94 82 LEU A N 1
ATOM 641 C CA . LEU A 1 82 ? -1.729 10.242 4.398 1 98.94 82 LEU A CA 1
ATOM 642 C C . LEU A 1 82 ? -0.438 9.555 3.961 1 98.94 82 LEU A C 1
ATOM 644 O O . LEU A 1 82 ? 0.648 10.125 4.094 1 98.94 82 LEU A O 1
ATOM 648 N N . SER A 1 83 ? -0.507 8.383 3.504 1 98.88 83 SER A N 1
ATOM 649 C CA . SER A 1 83 ? 0.631 7.66 2.943 1 98.88 83 SER A CA 1
ATOM 650 C C . SER A 1 83 ? 0.179 6.617 1.924 1 98.88 83 SER A C 1
ATOM 652 O O . SER A 1 83 ? -1.014 6.504 1.635 1 98.88 83 SER A O 1
ATOM 654 N N . VAL A 1 84 ? 1.183 5.902 1.442 1 98.69 84 VAL A N 1
ATOM 655 C CA . VAL A 1 84 ? 0.886 4.922 0.406 1 98.69 84 VAL A CA 1
ATOM 656 C C . VAL A 1 84 ? 0.57 3.572 1.047 1 98.69 84 VAL A C 1
ATOM 658 O O . VAL A 1 84 ? 0.426 2.564 0.35 1 98.69 84 VAL A O 1
ATOM 661 N N . SER A 1 85 ? 0.451 3.527 2.373 1 98.69 85 SER A N 1
ATOM 662 C CA . SER A 1 85 ? 0.077 2.293 3.055 1 98.69 85 SER A CA 1
ATOM 663 C C . SER A 1 85 ? -1.401 1.976 2.854 1 98.69 85 SER A C 1
ATOM 665 O O . SER A 1 85 ? -2.207 2.877 2.605 1 98.69 85 SER A O 1
ATOM 667 N N . SER A 1 86 ? -1.751 0.726 2.936 1 98.06 86 SER A N 1
ATOM 668 C CA . SER A 1 86 ? -3.125 0.265 2.76 1 98.06 86 SER A CA 1
ATOM 669 C C . SER A 1 86 ? -3.986 0.625 3.965 1 98.06 86 SER A C 1
ATOM 671 O O . SER A 1 86 ? -3.465 0.928 5.039 1 98.06 86 SER A O 1
ATOM 673 N N . PRO A 1 87 ? -5.312 0.546 3.758 1 98 87 PRO A N 1
ATOM 674 C CA . PRO A 1 87 ? -6.184 0.77 4.914 1 98 87 PRO A CA 1
ATOM 675 C C . PRO A 1 87 ? -5.93 -0.224 6.047 1 98 87 PRO A C 1
ATOM 677 O O . PRO A 1 87 ? -5.988 0.144 7.223 1 98 87 PRO A O 1
ATOM 680 N N . TYR A 1 88 ? -5.605 -1.442 5.695 1 97.25 88 TYR A N 1
ATOM 681 C CA . TYR A 1 88 ? -5.332 -2.453 6.711 1 97.25 88 TYR A CA 1
ATOM 682 C C . TYR A 1 88 ? -4.07 -2.111 7.496 1 97.25 88 TYR A C 1
ATOM 684 O O . TYR A 1 88 ? -4.023 -2.295 8.711 1 97.25 88 TYR A O 1
ATOM 692 N N . GLU A 1 89 ? -3.102 -1.616 6.816 1 97.62 89 GLU A N 1
ATOM 693 C CA . GLU A 1 89 ? -1.851 -1.23 7.461 1 97.62 89 GLU A CA 1
ATOM 694 C C . GLU A 1 89 ? -2.051 -0.029 8.383 1 97.62 89 GLU A C 1
ATOM 696 O O . GLU A 1 89 ? -1.498 0.015 9.484 1 97.62 89 GLU A O 1
ATOM 701 N N . HIS A 1 90 ? -2.783 0.935 7.91 1 98.5 90 HIS A N 1
ATOM 702 C CA . HIS A 1 90 ? -3.098 2.09 8.75 1 98.5 90 HIS A CA 1
ATOM 703 C C . HIS A 1 90 ? -3.834 1.668 10.016 1 98.5 90 HIS A C 1
ATOM 705 O O . HIS A 1 90 ? -3.562 2.191 11.094 1 98.5 90 HIS A O 1
ATOM 711 N N . LYS A 1 91 ? -4.805 0.786 9.859 1 97.31 91 LYS A N 1
ATOM 712 C CA . LYS A 1 91 ? -5.547 0.308 11.023 1 97.31 91 LYS A CA 1
ATOM 713 C C . LYS A 1 91 ? -4.602 -0.259 12.078 1 97.31 91 LYS A C 1
ATOM 715 O O . LYS A 1 91 ? -4.766 0.009 13.273 1 97.31 91 LYS A O 1
ATOM 720 N N . ARG A 1 92 ? -3.646 -0.94 11.656 1 95.69 92 ARG A N 1
ATOM 721 C CA . ARG A 1 92 ? -2.68 -1.523 12.586 1 95.69 92 ARG A CA 1
ATOM 722 C C . ARG A 1 92 ? -1.846 -0.441 13.258 1 95.69 92 ARG A C 1
ATOM 724 O O . ARG A 1 92 ? -1.581 -0.515 14.461 1 95.69 92 ARG A O 1
ATOM 731 N N . LEU A 1 93 ? -1.365 0.463 12.453 1 97.31 93 LEU A N 1
ATOM 732 C CA . LEU A 1 93 ? -0.606 1.571 13.023 1 97.31 93 LEU A CA 1
ATOM 733 C C . LEU A 1 93 ? -1.408 2.281 14.109 1 97.31 93 LEU A C 1
ATOM 735 O O . LEU A 1 93 ? -0.894 2.537 15.203 1 97.31 93 LEU A O 1
ATOM 739 N N . LEU A 1 94 ? -2.68 2.506 13.828 1 97.5 94 LEU A N 1
ATOM 740 C CA . LEU A 1 94 ? -3.52 3.318 14.703 1 97.5 94 LEU A CA 1
ATOM 741 C C . LEU A 1 94 ? -3.92 2.535 15.953 1 97.5 94 LEU A C 1
ATOM 743 O O . LEU A 1 94 ? -4.316 3.127 16.953 1 97.5 94 LEU A O 1
ATOM 747 N N . ALA A 1 95 ? -3.848 1.26 15.859 1 95.44 95 ALA A N 1
ATOM 748 C CA . ALA A 1 95 ? -4.082 0.433 17.047 1 95.44 95 ALA A CA 1
ATOM 749 C C . ALA A 1 95 ? -2.953 0.595 18.062 1 95.44 95 ALA A C 1
ATOM 751 O O . ALA A 1 95 ? -3.145 0.357 19.25 1 95.44 95 ALA A O 1
ATOM 752 N N . GLU A 1 96 ? -1.817 1.032 17.594 1 94.88 96 GLU A N 1
ATOM 753 C CA . GLU A 1 96 ? -0.635 1.1 18.453 1 94.88 96 GLU A CA 1
ATOM 754 C C . GLU A 1 96 ? -0.299 2.543 18.812 1 94.88 96 GLU A C 1
ATOM 756 O O . GLU A 1 96 ? 0.295 2.801 19.859 1 94.88 96 GLU A O 1
ATOM 761 N N . ARG A 1 97 ? -0.646 3.426 17.953 1 95.88 97 ARG A N 1
ATOM 762 C CA . ARG A 1 97 ? -0.298 4.832 18.125 1 95.88 97 ARG A CA 1
ATOM 763 C C . ARG A 1 97 ? -1.234 5.73 17.328 1 95.88 97 ARG A C 1
ATOM 765 O O . ARG A 1 97 ? -2.094 5.238 16.594 1 95.88 97 ARG A O 1
ATOM 772 N N . GLY A 1 98 ? -1.097 7.023 17.484 1 96.44 98 GLY A N 1
ATOM 773 C CA . GLY A 1 98 ? -1.919 7.977 16.766 1 96.44 98 GLY A CA 1
ATOM 774 C C . GLY A 1 98 ? -3.322 8.109 17.312 1 96.44 98 GLY A C 1
ATOM 775 O O . GLY A 1 98 ? -4.305 7.988 16.578 1 96.44 98 GLY A O 1
ATOM 776 N N . ASP A 1 99 ? -3.383 8.281 18.641 1 95.62 99 ASP A N 1
ATOM 777 C CA . ASP A 1 99 ? -4.684 8.43 19.281 1 95.62 99 ASP A CA 1
ATOM 778 C C . ASP A 1 99 ? -5.418 9.664 18.766 1 95.62 99 ASP A C 1
ATOM 780 O O . ASP A 1 99 ? -4.883 10.773 18.797 1 95.62 99 ASP A O 1
ATOM 784 N N . GLY A 1 100 ? -6.617 9.453 18.266 1 96.69 100 GLY A N 1
ATOM 785 C CA . GLY A 1 100 ? -7.422 10.555 17.781 1 96.69 100 GLY A CA 1
ATOM 786 C C . GLY A 1 100 ? -7.082 10.953 16.359 1 96.69 100 GLY A C 1
ATOM 787 O O . GLY A 1 100 ? -7.68 11.883 15.805 1 96.69 100 GLY A O 1
ATOM 788 N N . ILE A 1 101 ? -6.129 10.336 15.781 1 98.06 101 ILE A N 1
ATOM 789 C CA . ILE A 1 101 ? -5.695 10.641 14.422 1 98.06 101 ILE A CA 1
ATOM 790 C C . ILE A 1 101 ? -6.371 9.68 13.445 1 98.06 101 ILE A C 1
ATOM 792 O O . ILE A 1 101 ? -6.684 8.539 13.797 1 98.06 101 ILE A O 1
ATOM 796 N N . ARG A 1 102 ? -6.719 10.117 12.289 1 98.31 102 ARG A N 1
ATOM 797 C CA . ARG A 1 102 ? -7.156 9.289 11.164 1 98.31 102 ARG A CA 1
ATOM 798 C C . ARG A 1 102 ? -6.191 9.414 9.992 1 98.31 102 ARG A C 1
ATOM 800 O O . ARG A 1 102 ? -5.496 10.422 9.852 1 98.31 102 ARG A O 1
ATOM 807 N N . ILE A 1 103 ? -6.121 8.391 9.172 1 98.88 103 ILE A N 1
ATOM 808 C CA . ILE A 1 103 ? -5.121 8.398 8.109 1 98.88 103 ILE A CA 1
ATOM 809 C C . ILE A 1 103 ? -5.773 8.016 6.785 1 98.88 103 ILE A C 1
ATOM 811 O O . ILE A 1 103 ? -6.504 7.023 6.707 1 98.88 103 ILE A O 1
ATOM 815 N N . PHE A 1 104 ? -5.531 8.805 5.723 1 98.94 104 PHE A N 1
ATOM 816 C CA . PHE A 1 104 ? -5.949 8.492 4.363 1 98.94 104 PHE A CA 1
ATOM 817 C C . PHE A 1 104 ? -5.012 7.465 3.734 1 98.94 104 PHE A C 1
ATOM 819 O O . PHE A 1 104 ? -3.795 7.547 3.902 1 98.94 104 PHE A O 1
ATOM 826 N N . SER A 1 105 ? -5.617 6.559 3.004 1 98.88 105 SER A N 1
ATOM 827 C CA . SER A 1 105 ? -4.875 5.551 2.252 1 98.88 105 SER A CA 1
ATOM 828 C C . SER A 1 105 ? -4.754 5.934 0.781 1 98.88 105 SER A C 1
ATOM 830 O O . SER A 1 105 ? -5.766 6.156 0.108 1 98.88 105 SER A O 1
ATOM 832 N N . ASP A 1 106 ? -3.502 5.996 0.263 1 98.75 106 ASP A N 1
ATOM 833 C CA . ASP A 1 106 ? -3.24 6.383 -1.12 1 98.75 106 ASP A CA 1
ATOM 834 C C . ASP A 1 106 ? -2.148 5.512 -1.736 1 98.75 106 ASP A C 1
ATOM 836 O O . ASP A 1 106 ? -1.128 6.023 -2.203 1 98.75 106 ASP A O 1
ATOM 840 N N . PRO A 1 107 ? -2.434 4.227 -1.862 1 98.38 107 PRO A N 1
ATOM 841 C CA . PRO A 1 107 ? -1.372 3.322 -2.309 1 98.38 107 PRO A CA 1
ATOM 842 C C . PRO A 1 107 ? -0.791 3.717 -3.664 1 98.38 107 PRO A C 1
ATOM 844 O O . PRO A 1 107 ? 0.41 3.553 -3.896 1 98.38 107 PRO A O 1
ATOM 847 N N . SER A 1 108 ? -1.538 4.297 -4.547 1 97.62 108 SER A N 1
ATOM 848 C CA . SER A 1 108 ? -1.07 4.641 -5.883 1 97.62 108 SER A CA 1
ATOM 849 C C . SER A 1 108 ? -0.183 5.883 -5.855 1 97.62 108 SER A C 1
ATOM 851 O O . SER A 1 108 ? 0.445 6.227 -6.859 1 97.62 108 SER A O 1
ATOM 853 N N . ALA A 1 109 ? -0.129 6.621 -4.746 1 98.56 109 ALA A N 1
ATOM 854 C CA . ALA A 1 109 ? 0.638 7.848 -4.551 1 98.56 109 ALA A CA 1
ATOM 855 C C . ALA A 1 109 ? 0.076 8.984 -5.395 1 98.56 109 ALA A C 1
ATOM 857 O O . ALA A 1 109 ? 0.746 10 -5.605 1 98.56 109 ALA A O 1
ATOM 858 N N . THR A 1 110 ? -1.162 8.828 -5.863 1 98.5 110 THR A N 1
ATOM 859 C CA . THR A 1 110 ? -1.728 9.859 -6.727 1 98.5 110 THR A CA 1
ATOM 860 C C . THR A 1 110 ? -1.927 11.164 -5.949 1 98.5 110 THR A C 1
ATOM 862 O O . THR A 1 110 ? -1.596 12.242 -6.441 1 98.5 110 THR A O 1
ATOM 865 N N . VAL A 1 111 ? -2.441 11.117 -4.77 1 98.88 111 VAL A N 1
ATOM 866 C CA . VAL A 1 111 ? -2.604 12.305 -3.941 1 98.88 111 VAL A CA 1
ATOM 867 C C . VAL A 1 111 ? -1.232 12.836 -3.523 1 98.88 111 VAL A C 1
ATOM 869 O O . VAL A 1 111 ? -0.986 14.039 -3.561 1 98.88 111 VAL A O 1
ATOM 872 N N . VAL A 1 112 ? -0.355 11.898 -3.172 1 98.88 112 VAL A N 1
ATOM 873 C CA . VAL A 1 112 ? 1.015 12.227 -2.793 1 98.88 112 VAL A CA 1
ATOM 874 C C . VAL A 1 112 ? 1.668 13.062 -3.895 1 98.88 112 VAL A C 1
ATOM 876 O O . VAL A 1 112 ? 2.285 14.094 -3.619 1 98.88 112 VAL A O 1
ATOM 879 N N . GLU A 1 113 ? 1.493 12.633 -5.094 1 98.69 113 GLU A N 1
ATOM 880 C CA . GLU A 1 113 ? 2.068 13.32 -6.246 1 98.69 113 GLU A CA 1
ATOM 881 C C . GLU A 1 113 ? 1.408 14.68 -6.453 1 98.69 113 GLU A C 1
ATOM 883 O O . GLU A 1 113 ? 2.084 15.664 -6.773 1 98.69 113 GLU A O 1
ATOM 888 N N . ARG A 1 114 ? 0.106 14.758 -6.273 1 98.75 114 ARG A N 1
ATOM 889 C CA . ARG A 1 114 ? -0.633 16 -6.473 1 98.75 114 ARG A CA 1
ATOM 890 C C . ARG A 1 114 ? -0.186 17.062 -5.48 1 98.75 114 ARG A C 1
ATOM 892 O O . ARG A 1 114 ? -0.219 18.266 -5.789 1 98.75 114 ARG A O 1
ATOM 899 N N . TYR A 1 115 ? 0.265 16.641 -4.355 1 98.94 115 TYR A N 1
ATOM 900 C CA . TYR A 1 115 ? 0.72 17.578 -3.344 1 98.94 115 TYR A CA 1
ATOM 901 C C . TYR A 1 115 ? 2.203 17.891 -3.514 1 98.94 115 TYR A C 1
ATOM 903 O O . TYR A 1 115 ? 2.754 18.734 -2.799 1 98.94 115 TYR A O 1
ATOM 911 N N . GLY A 1 116 ? 2.85 17.172 -4.426 1 98.81 116 GLY A N 1
ATOM 912 C CA . GLY A 1 116 ? 4.246 17.422 -4.734 1 98.81 116 GLY A CA 1
ATOM 913 C C . GLY A 1 116 ? 5.199 16.891 -3.68 1 98.81 116 GLY A C 1
ATOM 914 O O . GLY A 1 116 ? 6.25 17.484 -3.426 1 98.81 116 GLY A O 1
ATOM 915 N N . VAL A 1 117 ? 4.875 15.82 -3.039 1 98.88 117 VAL A N 1
ATOM 916 C CA . VAL A 1 117 ? 5.723 15.352 -1.948 1 98.88 117 VAL A CA 1
ATOM 917 C C . VAL A 1 117 ? 6.145 13.906 -2.209 1 98.88 117 VAL A C 1
ATOM 919 O O . VAL A 1 117 ? 6.551 13.195 -1.284 1 98.88 117 VAL A O 1
ATOM 922 N N . ASP A 1 118 ? 6.004 13.461 -3.445 1 98.44 118 ASP A N 1
ATOM 923 C CA . ASP A 1 118 ? 6.41 12.117 -3.842 1 98.44 118 ASP A CA 1
ATOM 924 C C . ASP A 1 118 ? 7.93 12.023 -3.973 1 98.44 118 ASP A C 1
ATOM 926 O O . ASP A 1 118 ? 8.594 13.016 -4.285 1 98.44 118 ASP A O 1
ATOM 930 N N . HIS A 1 119 ? 8.438 10.883 -3.66 1 96.12 119 HIS A N 1
ATOM 931 C CA . HIS A 1 119 ? 9.828 10.57 -3.971 1 96.12 119 HIS A CA 1
ATOM 932 C C . HIS A 1 119 ? 10.023 9.062 -4.156 1 96.12 119 HIS A C 1
ATOM 934 O O . HIS A 1 119 ? 9.258 8.266 -3.623 1 96.12 119 HIS A O 1
ATOM 940 N N . ASP A 1 120 ? 11.023 8.758 -4.895 1 91 120 ASP A N 1
ATOM 941 C CA . ASP A 1 120 ? 11.398 7.355 -5.09 1 91 120 ASP A CA 1
ATOM 942 C C . ASP A 1 120 ? 12.375 6.891 -4.008 1 91 120 ASP A C 1
ATOM 944 O O . ASP A 1 120 ? 13.25 7.648 -3.59 1 91 120 ASP A O 1
ATOM 948 N N . VAL A 1 121 ? 12.086 5.75 -3.582 1 86.44 121 VAL A N 1
ATOM 949 C CA . VAL A 1 121 ? 12.953 5.195 -2.549 1 86.44 121 VAL A CA 1
ATOM 950 C C . VAL A 1 121 ? 13.953 4.227 -3.18 1 86.44 121 VAL A C 1
ATOM 952 O O . VAL A 1 121 ? 13.562 3.328 -3.93 1 86.44 121 VAL A O 1
ATOM 955 N N . ASP A 1 122 ? 15.219 4.43 -2.807 1 88.19 122 ASP A N 1
ATOM 956 C CA . ASP A 1 122 ? 16.234 3.494 -3.277 1 88.19 122 ASP A CA 1
ATOM 957 C C . ASP A 1 122 ? 15.953 2.078 -2.781 1 88.19 122 ASP A C 1
ATOM 959 O O . ASP A 1 122 ? 15.641 1.877 -1.606 1 88.19 122 ASP A O 1
ATOM 963 N N . GLY A 1 123 ? 16.016 1.14 -3.691 1 91.25 123 GLY A N 1
ATOM 964 C CA . GLY A 1 123 ? 15.805 -0.249 -3.318 1 91.25 123 GLY A CA 1
ATOM 965 C C . GLY A 1 123 ? 14.344 -0.648 -3.326 1 91.25 123 GLY A C 1
ATOM 966 O O . GLY A 1 123 ? 14 -1.773 -2.957 1 91.25 123 GLY A O 1
ATOM 967 N N . MET A 1 124 ? 13.477 0.207 -3.752 1 96.12 124 MET A N 1
ATOM 968 C CA . MET A 1 124 ? 12.062 -0.115 -3.879 1 96.12 124 MET A CA 1
ATOM 969 C C . MET A 1 124 ? 11.539 0.265 -5.258 1 96.12 124 MET A C 1
ATOM 971 O O . MET A 1 124 ? 10.711 1.167 -5.387 1 96.12 124 MET A O 1
ATOM 975 N N . ALA A 1 125 ? 12.016 -0.566 -6.211 1 97.62 125 ALA A N 1
ATOM 976 C CA . ALA A 1 125 ? 11.688 -0.311 -7.613 1 97.62 125 ALA A CA 1
ATOM 977 C C . ALA A 1 125 ? 10.18 -0.279 -7.82 1 97.62 125 ALA A C 1
ATOM 979 O O . ALA A 1 125 ? 9.461 -1.176 -7.367 1 97.62 125 ALA A O 1
ATOM 980 N N . GLY A 1 126 ? 9.734 0.771 -8.422 1 97.25 126 GLY A N 1
ATOM 981 C CA . GLY A 1 126 ? 8.336 0.871 -8.812 1 97.25 126 GLY A CA 1
ATOM 982 C C . GLY A 1 126 ? 7.445 1.414 -7.707 1 97.25 126 GLY A C 1
ATOM 983 O O . GLY A 1 126 ? 6.23 1.535 -7.883 1 97.25 126 GLY A O 1
ATOM 984 N N . ILE A 1 127 ? 8 1.759 -6.594 1 97.38 127 ILE A N 1
ATOM 985 C CA . ILE A 1 127 ? 7.211 2.295 -5.488 1 97.38 127 ILE A CA 1
ATOM 986 C C . ILE A 1 127 ? 7.516 3.779 -5.309 1 97.38 127 ILE A C 1
ATOM 988 O O . ILE A 1 127 ? 8.68 4.172 -5.207 1 97.38 127 ILE A O 1
ATOM 992 N N . THR A 1 128 ? 6.516 4.57 -5.359 1 97.69 128 THR A N 1
ATOM 993 C CA . THR A 1 128 ? 6.586 5.988 -5.027 1 97.69 128 THR A CA 1
ATOM 994 C C . THR A 1 128 ? 6.098 6.238 -3.604 1 97.69 128 THR A C 1
ATOM 996 O O . THR A 1 128 ? 4.996 5.82 -3.236 1 97.69 128 THR A O 1
ATOM 999 N N . GLU A 1 129 ? 6.949 6.875 -2.846 1 97.62 129 GLU A N 1
ATOM 1000 C CA . GLU A 1 129 ? 6.637 7.117 -1.44 1 97.62 129 GLU A CA 1
ATOM 1001 C C . GLU A 1 129 ? 6.395 8.602 -1.173 1 97.62 129 GLU A C 1
ATOM 1003 O O . GLU A 1 129 ? 6.711 9.445 -2.012 1 97.62 129 GLU A O 1
ATOM 1008 N N . ALA A 1 130 ? 5.73 8.875 -0.08 1 98.5 130 ALA A N 1
ATOM 1009 C CA . ALA A 1 130 ? 5.648 10.25 0.397 1 98.5 130 ALA A CA 1
ATOM 1010 C C . ALA A 1 130 ? 6.848 10.602 1.276 1 98.5 130 ALA A C 1
ATOM 1012 O O . ALA A 1 130 ? 7.137 9.898 2.248 1 98.5 130 ALA A O 1
ATOM 1013 N N . ARG A 1 131 ? 7.535 11.68 0.887 1 98 131 ARG A N 1
ATOM 1014 C CA . ARG A 1 131 ? 8.445 12.234 1.884 1 98 131 ARG A CA 1
ATOM 1015 C C . ARG A 1 131 ? 7.672 12.945 2.99 1 98 131 ARG A C 1
ATOM 1017 O O . ARG A 1 131 ? 6.562 13.438 2.766 1 98 131 ARG A O 1
ATOM 1024 N N . PRO A 1 132 ? 8.227 12.992 4.184 1 98.44 132 PRO A N 1
ATOM 1025 C CA . PRO A 1 132 ? 7.496 13.672 5.258 1 98.44 132 PRO A CA 1
ATOM 1026 C C . PRO A 1 132 ? 7.129 15.109 4.902 1 98.44 132 PRO A C 1
ATOM 1028 O O . PRO A 1 132 ? 7.961 15.852 4.379 1 98.44 132 PRO A O 1
ATOM 1031 N N . ALA A 1 133 ? 5.922 15.461 5.113 1 98.88 133 ALA A N 1
ATOM 1032 C CA . ALA A 1 133 ? 5.434 16.812 4.828 1 98.88 133 ALA A CA 1
ATOM 1033 C C . ALA A 1 133 ? 4.242 17.156 5.723 1 98.88 133 ALA A C 1
ATOM 1035 O O . ALA A 1 133 ? 3.486 16.266 6.133 1 98.88 133 ALA A O 1
ATOM 1036 N N . VAL A 1 134 ? 4.102 18.375 6 1 98.81 134 VAL A N 1
ATOM 1037 C CA . VAL A 1 134 ? 3.045 18.906 6.859 1 98.81 134 VAL A CA 1
ATOM 1038 C C . VAL A 1 134 ? 2.354 20.078 6.16 1 98.81 134 VAL A C 1
ATOM 1040 O O . VAL A 1 134 ? 3.014 21.016 5.691 1 98.81 134 VAL A O 1
ATOM 1043 N N . PHE A 1 135 ? 1.083 20.047 6.082 1 98.88 135 PHE A N 1
ATOM 1044 C CA . PHE A 1 135 ? 0.264 21.156 5.617 1 98.88 135 PHE A CA 1
ATOM 1045 C C . PHE A 1 135 ? -0.839 21.469 6.617 1 98.88 135 PHE A C 1
ATOM 1047 O O . PHE A 1 135 ? -1.615 20.594 6.996 1 98.88 135 PHE A O 1
ATOM 1054 N N . LEU A 1 136 ? -0.88 22.641 7.051 1 98.69 136 LEU A N 1
ATOM 1055 C CA . LEU A 1 136 ? -1.978 23.125 7.883 1 98.69 136 LEU A CA 1
ATOM 1056 C C . LEU A 1 136 ? -2.969 23.938 7.055 1 98.69 136 LEU A C 1
ATOM 1058 O O . LEU A 1 136 ? -2.602 24.953 6.453 1 98.69 136 LEU A O 1
ATOM 1062 N N . LEU A 1 137 ? -4.16 23.438 7.043 1 98.56 137 LEU A N 1
ATOM 1063 C CA . LEU A 1 137 ? -5.203 24.062 6.242 1 98.56 137 LEU A CA 1
ATOM 1064 C C . LEU A 1 137 ? -6.18 24.844 7.125 1 98.56 137 LEU A C 1
ATOM 1066 O O . LEU A 1 137 ? -6.539 24.375 8.211 1 98.56 137 LEU A O 1
ATOM 1070 N N . ASP A 1 138 ? -6.684 25.953 6.613 1 97.25 138 ASP A N 1
ATOM 1071 C CA . ASP A 1 138 ? -7.812 26.609 7.27 1 97.25 138 ASP A CA 1
ATOM 1072 C C . ASP A 1 138 ? -9.141 26 6.828 1 97.25 138 ASP A C 1
ATOM 1074 O O . ASP A 1 138 ? -9.156 24.984 6.129 1 97.25 138 ASP A O 1
ATOM 1078 N N . THR A 1 139 ? -10.258 26.5 7.219 1 94.38 139 THR A N 1
ATOM 1079 C CA . THR A 1 139 ? -11.57 25.906 7.004 1 94.38 139 THR A CA 1
ATOM 1080 C C . THR A 1 139 ? -11.969 25.984 5.531 1 94.38 139 THR A C 1
ATOM 1082 O O . THR A 1 139 ? -12.922 25.328 5.105 1 94.38 139 THR A O 1
ATOM 1085 N N . GLU A 1 140 ? -11.227 26.797 4.746 1 95.75 140 GLU A N 1
ATOM 1086 C CA . GLU A 1 140 ? -11.461 26.906 3.309 1 95.75 140 GLU A CA 1
ATOM 1087 C C . GLU A 1 140 ? -10.461 26.047 2.525 1 95.75 140 GLU A C 1
ATOM 1089 O O . GLU A 1 140 ? -10.406 26.125 1.297 1 95.75 140 GLU A O 1
ATOM 1094 N N . HIS A 1 141 ? -9.625 25.312 3.23 1 98.06 141 HIS A N 1
ATOM 1095 C CA . HIS A 1 141 ? -8.625 24.391 2.684 1 98.06 141 HIS A CA 1
ATOM 1096 C C . HIS A 1 141 ? -7.527 25.156 1.948 1 98.06 141 HIS A C 1
ATOM 1098 O O . HIS A 1 141 ? -7 24.672 0.944 1 98.06 141 HIS A O 1
ATOM 1104 N N . VAL A 1 142 ? -7.371 26.375 2.441 1 98.44 142 VAL A N 1
ATOM 1105 C CA . VAL A 1 142 ? -6.18 27.109 2.027 1 98.44 142 VAL A CA 1
ATOM 1106 C C . VAL A 1 142 ? -5.012 26.766 2.945 1 98.44 142 VAL A C 1
ATOM 1108 O O . VAL A 1 142 ? -5.168 26.719 4.168 1 98.44 142 VAL A O 1
ATOM 1111 N N . VAL A 1 143 ? -3.85 26.531 2.367 1 98.81 143 VAL A N 1
ATOM 1112 C CA . VAL A 1 143 ? -2.662 26.172 3.137 1 98.81 143 VAL A CA 1
ATOM 1113 C C . VAL A 1 143 ? -2.143 27.391 3.885 1 98.81 143 VAL A C 1
ATOM 1115 O O . VAL A 1 143 ? -1.831 28.422 3.271 1 98.81 143 VAL A O 1
ATOM 1118 N N . ARG A 1 144 ? -2.006 27.234 5.199 1 98.5 144 ARG A N 1
ATOM 1119 C CA . ARG A 1 144 ? -1.55 28.328 6.035 1 98.5 144 ARG A CA 1
ATOM 1120 C C . ARG A 1 144 ? -0.164 28.047 6.605 1 98.5 144 ARG A C 1
ATOM 1122 O O . ARG A 1 144 ? 0.518 28.969 7.07 1 98.5 144 ARG A O 1
ATOM 1129 N N . TYR A 1 145 ? 0.276 26.859 6.574 1 98.75 145 TYR A N 1
ATOM 1130 C CA . TYR A 1 145 ? 1.614 26.406 6.934 1 98.75 145 TYR A CA 1
ATOM 1131 C C . TYR A 1 145 ? 2.029 25.203 6.09 1 98.75 145 TYR A C 1
ATOM 1133 O O . TYR A 1 145 ? 1.221 24.312 5.828 1 98.75 145 TYR A O 1
ATOM 1141 N N . ALA A 1 146 ? 3.277 25.219 5.664 1 98.88 146 ALA A N 1
ATOM 1142 C CA . ALA A 1 146 ? 3.787 24.094 4.871 1 98.88 146 ALA A CA 1
ATOM 1143 C C . ALA A 1 146 ? 5.234 23.781 5.242 1 98.88 146 ALA A C 1
ATOM 1145 O O . ALA A 1 146 ? 6.062 24.688 5.363 1 98.88 146 ALA A O 1
ATOM 1146 N N . TRP A 1 147 ? 5.523 22.547 5.461 1 98.75 147 TRP A N 1
ATOM 1147 C CA . TRP A 1 147 ? 6.867 22 5.621 1 98.75 147 TRP A CA 1
ATOM 1148 C C . TRP A 1 147 ? 7.027 20.703 4.84 1 98.75 147 TRP A C 1
ATOM 1150 O O . TRP A 1 147 ? 6.164 19.828 4.891 1 98.75 147 TRP A O 1
ATOM 1160 N N . VAL A 1 148 ? 8.062 20.578 4.086 1 98.69 148 VAL A N 1
ATOM 1161 C CA . VAL A 1 148 ? 8.367 19.391 3.299 1 98.69 148 VAL A CA 1
ATOM 1162 C C . VAL A 1 148 ? 9.828 19 3.496 1 98.69 148 VAL A C 1
ATOM 1164 O O . VAL A 1 148 ? 10.727 19.828 3.355 1 98.69 148 VAL A O 1
ATOM 1167 N N . ALA A 1 149 ? 10.031 17.766 3.793 1 98.31 149 ALA A N 1
ATOM 1168 C CA . ALA A 1 149 ? 11.391 17.297 4.039 1 98.31 149 ALA A CA 1
ATOM 1169 C C . ALA A 1 149 ? 12.273 17.484 2.809 1 98.31 149 ALA A C 1
ATOM 1171 O O . ALA A 1 149 ? 11.883 17.125 1.695 1 98.31 149 ALA A O 1
ATOM 1172 N N . GLY A 1 150 ? 13.461 18.016 3.068 1 97.31 150 GLY A N 1
ATOM 1173 C CA . GLY A 1 150 ? 14.43 18.219 2.004 1 97.31 150 GLY A CA 1
ATOM 1174 C C . GLY A 1 150 ? 15.531 17.172 1.999 1 97.31 150 GLY A C 1
ATOM 1175 O O . GLY A 1 150 ? 16.328 17.094 1.061 1 97.31 150 GLY A O 1
ATOM 1176 N N . GLU A 1 151 ? 15.516 16.391 3.088 1 95.88 151 GLU A N 1
ATOM 1177 C CA . GLU A 1 151 ? 16.484 15.32 3.25 1 95.88 151 GLU A CA 1
ATOM 1178 C C . GLU A 1 151 ? 15.859 14.086 3.877 1 95.88 151 GLU A C 1
ATOM 1180 O O . GLU A 1 151 ? 14.711 14.133 4.336 1 95.88 151 GLU A O 1
ATOM 1185 N N . HIS A 1 152 ? 16.531 12.969 3.738 1 93 152 HIS A N 1
ATOM 1186 C CA . HIS A 1 152 ? 16.109 11.734 4.391 1 93 152 HIS A CA 1
ATOM 1187 C C . HIS A 1 152 ? 17.234 11.148 5.238 1 93 152 HIS A C 1
ATOM 1189 O O . HIS A 1 152 ? 18.344 10.93 4.738 1 93 152 HIS A O 1
ATOM 1195 N N . PRO A 1 153 ? 17.078 11 6.516 1 94.25 153 PRO A N 1
ATOM 1196 C CA . PRO A 1 153 ? 15.844 11.336 7.223 1 94.25 153 PRO A CA 1
ATOM 1197 C C . PRO A 1 153 ? 15.789 12.797 7.652 1 94.25 153 PRO A C 1
ATOM 1199 O O . PRO A 1 153 ? 16.828 13.43 7.832 1 94.25 153 PRO A O 1
ATOM 1202 N N . GLU A 1 154 ? 14.656 13.328 7.672 1 96.5 154 GLU A N 1
ATOM 1203 C CA . GLU A 1 154 ? 14.398 14.664 8.211 1 96.5 154 GLU A CA 1
ATOM 1204 C C . GLU A 1 154 ? 13.039 14.727 8.906 1 96.5 154 GLU A C 1
ATOM 1206 O O . GLU A 1 154 ? 12.094 14.055 8.492 1 96.5 154 GLU A O 1
ATOM 1211 N N . PHE A 1 155 ? 12.93 15.453 9.961 1 96.75 155 PHE A N 1
ATOM 1212 C CA . PHE A 1 155 ? 11.703 15.664 10.727 1 96.75 155 PHE A CA 1
ATOM 1213 C C . PHE A 1 155 ? 11.344 17.141 10.766 1 96.75 155 PHE A C 1
ATOM 1215 O O . PHE A 1 155 ? 12.219 18.016 10.656 1 96.75 155 PHE A O 1
ATOM 1222 N N . PRO A 1 156 ? 10.102 17.406 10.977 1 97.88 156 PRO A N 1
ATOM 1223 C CA . PRO A 1 156 ? 9.727 18.812 11.055 1 97.88 156 PRO A CA 1
ATOM 1224 C C . PRO A 1 156 ? 10.078 19.453 12.391 1 97.88 156 PRO A C 1
ATOM 1226 O O . PRO A 1 156 ? 10.398 18.75 13.352 1 97.88 156 PRO A O 1
ATOM 1229 N N . ASP A 1 157 ? 10.086 20.812 12.328 1 97.62 157 ASP A N 1
ATOM 1230 C CA . ASP A 1 157 ? 10.109 21.562 13.578 1 97.62 157 ASP A CA 1
ATOM 1231 C C . ASP A 1 157 ? 8.742 21.531 14.266 1 97.62 157 ASP A C 1
ATOM 1233 O O . ASP A 1 157 ? 7.879 22.359 13.953 1 97.62 157 ASP A O 1
ATOM 1237 N N . TYR A 1 158 ? 8.57 20.703 15.219 1 97.81 158 TYR A N 1
ATOM 1238 C CA . TYR A 1 158 ? 7.273 20.484 15.852 1 97.81 158 TYR A CA 1
ATOM 1239 C C . TYR A 1 158 ? 6.812 21.719 16.594 1 97.81 158 TYR A C 1
ATOM 1241 O O . TYR A 1 158 ? 5.613 22 16.672 1 97.81 158 TYR A O 1
ATOM 1249 N N . ASP A 1 159 ? 7.738 22.453 17.156 1 97.75 159 ASP A N 1
ATOM 1250 C CA . ASP A 1 159 ? 7.375 23.703 17.828 1 97.75 159 ASP A CA 1
ATOM 1251 C C . ASP A 1 159 ? 6.777 24.703 16.844 1 97.75 159 ASP A C 1
ATOM 1253 O O . ASP A 1 159 ? 5.812 25.406 17.156 1 97.75 159 ASP A O 1
ATOM 1257 N N . ALA A 1 160 ? 7.379 24.766 15.688 1 98.12 160 ALA A N 1
ATOM 1258 C CA . ALA A 1 160 ? 6.859 25.672 14.656 1 98.12 160 ALA A CA 1
ATOM 1259 C C . ALA A 1 160 ? 5.445 25.266 14.242 1 98.12 160 ALA A C 1
ATOM 1261 O O . ALA A 1 160 ? 4.598 26.125 14 1 98.12 160 ALA A O 1
ATOM 1262 N N . ILE A 1 161 ? 5.199 24 14.109 1 97.75 161 ILE A N 1
ATOM 1263 C CA . ILE A 1 161 ? 3.873 23.5 13.766 1 97.75 161 ILE A CA 1
ATOM 1264 C C . ILE A 1 161 ? 2.877 23.875 14.859 1 97.75 161 ILE A C 1
ATOM 1266 O O . ILE A 1 161 ? 1.775 24.344 14.57 1 97.75 161 ILE A O 1
ATOM 1270 N N . GLU A 1 162 ? 3.297 23.656 16.062 1 96.19 162 GLU A N 1
ATOM 1271 C CA . GLU A 1 162 ? 2.443 23.984 17.203 1 96.19 162 GLU A CA 1
ATOM 1272 C C . GLU A 1 162 ? 2.086 25.469 17.203 1 96.19 162 GLU A C 1
ATOM 1274 O O . GLU A 1 162 ? 0.933 25.828 17.438 1 96.19 162 GLU A O 1
ATOM 1279 N N . ASP A 1 163 ? 3.092 26.281 16.969 1 96.62 163 ASP A N 1
ATOM 1280 C CA . ASP A 1 163 ? 2.854 27.719 16.891 1 96.62 163 ASP A CA 1
ATOM 1281 C C . ASP A 1 163 ? 1.84 28.047 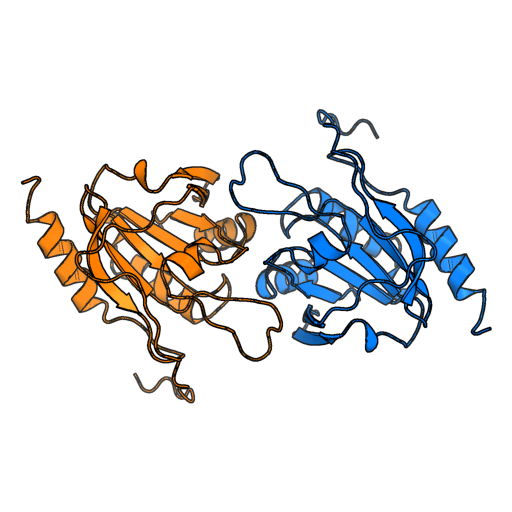15.805 1 96.62 163 ASP A C 1
ATOM 1283 O O . ASP A 1 163 ? 0.954 28.891 16 1 96.62 163 ASP A O 1
ATOM 1287 N N . ALA A 1 164 ? 1.969 27.406 14.68 1 97.19 164 ALA A N 1
ATOM 1288 C CA . ALA A 1 164 ? 1.059 27.625 13.562 1 97.19 164 ALA A CA 1
ATOM 1289 C C . ALA A 1 164 ? -0.363 27.203 13.914 1 97.19 164 ALA A C 1
ATOM 1291 O O . ALA A 1 164 ? -1.328 27.891 13.562 1 97.19 164 ALA A O 1
ATOM 1292 N N . ILE A 1 165 ? -0.513 26.062 14.555 1 96.5 165 ILE A N 1
ATOM 1293 C CA . ILE A 1 165 ? -1.817 25.578 14.984 1 96.5 165 ILE A CA 1
ATOM 1294 C C . ILE A 1 165 ? -2.473 26.594 15.922 1 96.5 165 ILE A C 1
ATOM 1296 O O . ILE A 1 165 ? -3.641 26.938 15.734 1 96.5 165 ILE A O 1
ATOM 1300 N N . ASP A 1 166 ? -1.71 27.094 16.891 1 94.62 166 ASP A N 1
ATOM 1301 C CA . ASP A 1 166 ? -2.221 28.047 17.859 1 94.62 166 ASP A CA 1
ATOM 1302 C C . ASP A 1 166 ? -2.672 29.344 17.172 1 94.62 166 ASP A C 1
ATOM 1304 O O . ASP A 1 166 ? -3.725 29.891 17.5 1 94.62 166 ASP A O 1
ATOM 1308 N N . GLU A 1 167 ? -1.874 29.781 16.281 1 94.5 167 GLU A N 1
ATOM 1309 C CA . GLU A 1 167 ? -2.182 31.016 15.57 1 94.5 167 GLU A CA 1
ATOM 1310 C C . GLU A 1 167 ? -3.475 30.891 14.773 1 94.5 167 GLU A C 1
ATOM 1312 O O . GLU A 1 167 ? -4.281 31.828 14.727 1 94.5 167 GLU A O 1
ATOM 1317 N N . LEU A 1 168 ? -3.643 29.797 14.117 1 94.06 168 LEU A N 1
ATOM 1318 C CA . LEU A 1 168 ? -4.812 29.578 13.266 1 94.06 168 LEU A CA 1
ATOM 1319 C C . LEU A 1 168 ? -6.059 29.344 14.109 1 94.06 168 LEU A C 1
ATOM 1321 O O . LEU A 1 168 ? -7.168 29.703 13.703 1 94.06 168 LEU A O 1
ATOM 1325 N N . SER A 1 169 ? -5.906 28.672 15.188 1 87.56 169 SER A N 1
ATOM 1326 C CA . SER A 1 169 ? -7.031 28.391 16.078 1 87.56 169 SER A CA 1
ATOM 1327 C C . SER A 1 169 ? -7.516 29.656 16.766 1 87.56 169 SER A C 1
ATOM 1329 O O . SER A 1 169 ? -8.695 29.766 17.109 1 87.56 169 SER A O 1
ATOM 1331 N N . ASP A 1 170 ? -6.566 30.516 17.203 1 79.44 170 ASP A N 1
ATOM 1332 C CA . ASP A 1 170 ? -6.91 31.781 17.828 1 79.44 170 ASP A CA 1
ATOM 1333 C C . ASP A 1 170 ? -7.621 32.719 16.859 1 79.44 170 ASP A C 1
ATOM 1335 O O . ASP A 1 170 ? -8.391 33.594 17.266 1 79.44 170 ASP A O 1
ATOM 1339 N N . ARG A 1 171 ? -7.125 32.688 15.547 1 67.88 171 ARG A N 1
ATOM 1340 C CA . ARG A 1 171 ? -7.73 33.562 14.547 1 67.88 171 ARG A CA 1
ATOM 1341 C C . ARG A 1 171 ? -9.188 33.188 14.305 1 67.88 171 ARG A C 1
ATOM 1343 O O . ARG A 1 171 ? -9.477 32.094 13.805 1 67.88 171 ARG A O 1
ATOM 1350 N N . GLY A 1 172 ? -9.961 33 15.156 1 53.38 172 GLY A N 1
ATOM 1351 C CA . GLY A 1 172 ? -11.391 32.75 15.023 1 53.38 172 GLY A CA 1
ATOM 1352 C C . GLY A 1 172 ? -11.883 32.875 13.594 1 53.38 172 GLY A C 1
ATOM 1353 O O . GLY A 1 172 ? -11.117 33.219 12.695 1 53.38 172 GLY A O 1
ATOM 1354 N N . PRO A 1 173 ? -13.109 32.094 13.164 1 49.75 173 PRO A N 1
ATOM 1355 C CA . PRO A 1 173 ? -13.695 32.344 11.844 1 49.75 173 PRO A CA 1
ATOM 1356 C C . PRO A 1 173 ? -13.68 33.812 11.453 1 49.75 173 PRO A C 1
ATOM 1358 O O . PRO A 1 173 ? -13.953 34.688 12.289 1 49.75 173 PRO A O 1
ATOM 1361 N N . GLU A 1 174 ? -12.758 34.281 10.68 1 39.62 174 GLU A N 1
ATOM 1362 C CA . GLU A 1 174 ? -13.094 35.625 10.211 1 39.62 174 GLU A CA 1
ATOM 1363 C C . GLU A 1 174 ? -14.492 35.656 9.586 1 39.62 174 GLU A C 1
ATOM 1365 O O . GLU A 1 174 ? -14.906 34.688 8.945 1 39.62 174 GLU A O 1
ATOM 1370 N N . MET B 1 1 ? -18.562 -24.375 -1.447 1 35.59 1 MET B N 1
ATOM 1371 C CA . MET B 1 1 ? -18.578 -23.781 -0.112 1 35.59 1 MET B CA 1
ATOM 1372 C C . MET B 1 1 ? -19.5 -22.562 -0.058 1 35.59 1 MET B C 1
ATOM 1374 O O . MET B 1 1 ? -19.453 -21.703 -0.929 1 35.59 1 MET B O 1
ATOM 1378 N N . ASP B 1 2 ? -20.672 -22.625 0.365 1 39.47 2 ASP B N 1
ATOM 1379 C CA . ASP B 1 2 ? -21.641 -21.547 0.587 1 39.47 2 ASP B CA 1
ATOM 1380 C C . ASP B 1 2 ? -21.078 -20.5 1.547 1 39.47 2 ASP B C 1
ATOM 1382 O O . ASP B 1 2 ? -20.922 -20.766 2.742 1 39.47 2 ASP B O 1
ATOM 1386 N N . LEU B 1 3 ? -20.203 -19.594 1.239 1 51.38 3 LEU B N 1
ATOM 1387 C CA . LEU B 1 3 ? -19.516 -18.688 2.152 1 51.38 3 LEU B CA 1
ATOM 1388 C C . LEU B 1 3 ? -20.484 -17.719 2.803 1 51.38 3 LEU B C 1
ATOM 1390 O O . LEU B 1 3 ? -20.125 -16.984 3.725 1 51.38 3 LEU B O 1
ATOM 1394 N N . GLY B 1 4 ? -21.812 -18 2.658 1 54.75 4 GLY B N 1
ATOM 1395 C CA . GLY B 1 4 ? -22.828 -17.109 3.209 1 54.75 4 GLY B CA 1
ATOM 1396 C C . GLY B 1 4 ? -22.703 -15.688 2.689 1 54.75 4 GLY B C 1
ATOM 1397 O O . GLY B 1 4 ? -23.422 -14.789 3.154 1 54.75 4 GLY B O 1
ATOM 1398 N N . PHE B 1 5 ? -21.625 -15.391 1.955 1 64.69 5 PHE B N 1
ATOM 1399 C CA . PHE B 1 5 ? -21.438 -14.047 1.414 1 64.69 5 PHE B CA 1
ATOM 1400 C C . PHE B 1 5 ? -22.188 -13.883 0.099 1 64.69 5 PHE B C 1
ATOM 1402 O O . PHE B 1 5 ? -22.344 -14.844 -0.66 1 64.69 5 PHE B O 1
ATOM 1409 N N . ASP B 1 6 ? -22.812 -12.781 0.111 1 78.38 6 ASP B N 1
ATOM 1410 C CA . ASP B 1 6 ? -23.328 -12.422 -1.208 1 78.38 6 ASP B CA 1
ATOM 1411 C C . ASP B 1 6 ? -22.188 -12.266 -2.217 1 78.38 6 ASP B C 1
ATOM 1413 O O . ASP B 1 6 ? -21.25 -11.508 -1.991 1 78.38 6 ASP B O 1
ATOM 1417 N N . VAL B 1 7 ? -22.156 -13.062 -3.227 1 84.94 7 VAL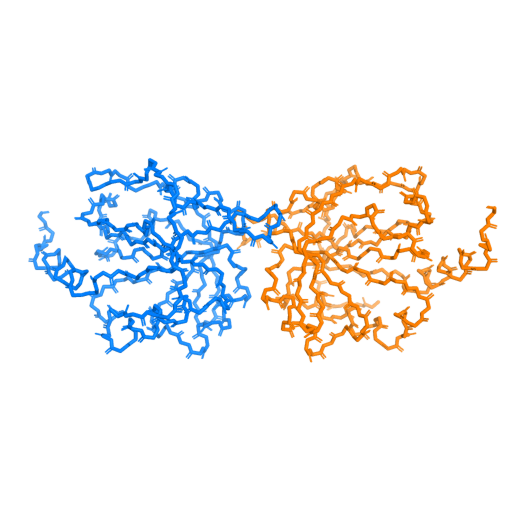 B N 1
ATOM 1418 C CA . VAL B 1 7 ? -21.141 -13.055 -4.281 1 84.94 7 VAL B CA 1
ATOM 1419 C C . VAL B 1 7 ? -21.5 -11.992 -5.324 1 84.94 7 VAL B C 1
ATOM 1421 O O . VAL B 1 7 ? -22.656 -11.875 -5.73 1 84.94 7 VAL B O 1
ATOM 1424 N N . VAL B 1 8 ? -20.516 -11.125 -5.617 1 89.44 8 VAL B N 1
ATOM 1425 C CA . VAL B 1 8 ? -20.672 -10.109 -6.656 1 89.44 8 VAL B CA 1
ATOM 1426 C C . VAL B 1 8 ? -19.812 -10.469 -7.863 1 89.44 8 VAL B C 1
ATOM 1428 O O . VAL B 1 8 ? -18.656 -10.875 -7.711 1 89.44 8 VAL B O 1
ATOM 1431 N N . ASP B 1 9 ? -20.422 -10.336 -9.031 1 93.69 9 ASP B N 1
ATOM 1432 C CA . ASP B 1 9 ? -19.688 -10.609 -10.258 1 93.69 9 ASP B CA 1
ATOM 1433 C C . ASP B 1 9 ? -18.625 -9.539 -10.516 1 93.69 9 ASP B C 1
ATOM 1435 O O . ASP B 1 9 ? -18.906 -8.344 -10.391 1 93.69 9 ASP B O 1
ATOM 1439 N N . LEU B 1 10 ? -17.422 -10.008 -10.883 1 95.06 10 LEU B N 1
ATOM 1440 C CA . LEU B 1 10 ? -16.391 -9.086 -11.32 1 95.06 10 LEU B CA 1
ATOM 1441 C C . LEU B 1 10 ? -16.391 -8.938 -12.836 1 95.06 10 LEU B C 1
ATOM 1443 O O . LEU B 1 10 ? -16.703 -9.883 -13.555 1 95.06 10 LEU B O 1
ATOM 1447 N N . PRO B 1 11 ? -16.031 -7.734 -13.258 1 93.19 11 PRO B N 1
ATOM 1448 C CA . PRO B 1 11 ? -16.031 -7.547 -14.711 1 93.19 11 PRO B CA 1
ATOM 1449 C C . PRO B 1 11 ? -15.016 -8.453 -15.414 1 93.19 11 PRO B C 1
ATOM 1451 O O . PRO B 1 11 ? -14 -8.82 -14.828 1 93.19 11 PRO B O 1
ATOM 1454 N N . GLU B 1 12 ? -15.367 -8.766 -16.656 1 94.31 12 GLU B N 1
ATOM 1455 C CA . GLU B 1 12 ? -14.414 -9.508 -17.469 1 94.31 12 GLU B CA 1
ATOM 1456 C C . GLU B 1 12 ? -13.148 -8.695 -17.719 1 94.31 12 GLU B C 1
ATOM 1458 O O . GLU B 1 12 ? -13.203 -7.465 -17.828 1 94.31 12 GLU B O 1
ATOM 1463 N N . THR B 1 13 ? -12 -9.438 -17.781 1 95.56 13 THR B N 1
ATOM 1464 C CA . THR B 1 13 ? -10.734 -8.75 -18.016 1 95.56 13 THR B CA 1
ATOM 1465 C C . THR B 1 13 ? -9.93 -9.469 -19.094 1 95.56 13 THR B C 1
ATOM 1467 O O . THR B 1 13 ? -10.164 -10.641 -19.375 1 95.56 13 THR B O 1
ATOM 1470 N N . ASP B 1 14 ? -9.125 -8.68 -19.75 1 96.19 14 ASP B N 1
ATOM 1471 C CA . ASP B 1 14 ? -8.164 -9.25 -20.688 1 96.19 14 ASP B CA 1
ATOM 1472 C C . ASP B 1 14 ? -6.859 -9.609 -19.969 1 96.19 14 ASP B C 1
ATOM 1474 O O . ASP B 1 14 ? -5.809 -9.031 -20.266 1 96.19 14 ASP B O 1
ATOM 1478 N N . HIS B 1 15 ? -6.91 -10.617 -19.172 1 98.62 15 HIS B N 1
ATOM 1479 C CA . HIS B 1 15 ? -5.766 -11 -18.359 1 98.62 15 HIS B CA 1
ATOM 1480 C C . HIS B 1 15 ? -4.801 -11.891 -19.141 1 98.62 15 HIS B C 1
ATOM 1482 O O . HIS B 1 15 ? -5.168 -12.453 -20.172 1 98.62 15 HIS B O 1
ATOM 1488 N N . VAL B 1 16 ? -3.568 -11.914 -18.703 1 98.69 16 VAL B N 1
ATOM 1489 C CA . VAL B 1 16 ? -2.557 -12.844 -19.188 1 98.69 16 VAL B CA 1
ATOM 1490 C C . VAL B 1 16 ? -3.15 -14.25 -19.297 1 98.69 16 VAL B C 1
ATOM 1492 O O . VAL B 1 16 ? -3.887 -14.688 -18.406 1 98.69 16 VAL B O 1
ATOM 1495 N N . ALA B 1 17 ? -2.857 -14.945 -20.391 1 98.62 17 ALA B N 1
ATOM 1496 C CA . ALA B 1 17 ? -3.471 -16.25 -20.656 1 98.62 17 ALA B CA 1
ATOM 1497 C C . ALA B 1 17 ? -2.41 -17.328 -20.844 1 98.62 17 ALA B C 1
ATOM 1499 O O . ALA B 1 17 ? -1.229 -17.016 -21.031 1 98.62 17 ALA B O 1
ATOM 1500 N N . VAL B 1 18 ? -2.875 -18.547 -20.766 1 98.75 18 VAL B N 1
ATOM 1501 C CA . VAL B 1 18 ? -2 -19.688 -21.031 1 98.75 18 VAL B CA 1
ATOM 1502 C C . VAL B 1 18 ? -1.356 -19.516 -22.406 1 98.75 18 VAL B C 1
ATOM 1504 O O . VAL B 1 18 ? -2.031 -19.172 -23.391 1 98.75 18 VAL B O 1
ATOM 1507 N N . GLY B 1 19 ? -0.125 -19.641 -22.484 1 98.69 19 GLY B N 1
ATOM 1508 C CA . GLY B 1 19 ? 0.616 -19.5 -23.734 1 98.69 19 GLY B CA 1
ATOM 1509 C C . GLY B 1 19 ? 1.301 -18.156 -23.859 1 98.69 19 GLY B C 1
ATOM 1510 O O . GLY B 1 19 ? 2.23 -18 -24.656 1 98.69 19 GLY B O 1
ATOM 1511 N N . ASP B 1 20 ? 0.847 -17.188 -23.141 1 98.75 20 ASP B N 1
ATOM 1512 C CA . ASP B 1 20 ? 1.457 -15.867 -23.172 1 98.75 20 ASP B CA 1
ATOM 1513 C C . ASP B 1 20 ? 2.797 -15.867 -22.438 1 98.75 20 ASP B C 1
ATOM 1515 O O . ASP B 1 20 ? 2.994 -16.625 -21.484 1 98.75 20 ASP B O 1
ATOM 1519 N N . GLU B 1 21 ? 3.75 -15.055 -22.891 1 98.5 21 GLU B N 1
ATOM 1520 C CA . GLU B 1 21 ? 4.875 -14.68 -22.047 1 98.5 21 GLU B CA 1
ATOM 1521 C C . GLU B 1 21 ? 4.422 -13.773 -20.906 1 98.5 21 GLU B C 1
ATOM 1523 O O . GLU B 1 21 ? 3.723 -12.781 -21.141 1 98.5 21 GLU B O 1
ATOM 1528 N N . ALA B 1 22 ? 4.738 -14.172 -19.703 1 98.75 22 ALA B N 1
ATOM 1529 C CA . ALA B 1 22 ? 4.352 -13.352 -18.562 1 98.75 22 ALA B CA 1
ATOM 1530 C C . ALA B 1 22 ? 4.973 -11.961 -18.641 1 98.75 22 ALA B C 1
ATOM 1532 O O . ALA B 1 22 ? 6.172 -11.828 -18.906 1 98.75 22 ALA B O 1
ATOM 1533 N N . PRO B 1 23 ? 4.223 -10.93 -18.453 1 98.81 23 PRO B N 1
ATOM 1534 C CA . PRO B 1 23 ? 4.789 -9.578 -18.469 1 98.81 23 PRO B CA 1
ATOM 1535 C C . PRO B 1 23 ? 5.949 -9.414 -17.5 1 98.81 23 PRO B C 1
ATOM 1537 O O . PRO B 1 23 ? 5.859 -9.844 -16.344 1 98.81 23 PRO B O 1
ATOM 1540 N N . ALA B 1 24 ? 6.965 -8.789 -17.938 1 98.56 24 ALA B N 1
ATOM 1541 C CA . ALA B 1 24 ? 8.148 -8.555 -17.109 1 98.56 24 ALA B CA 1
ATOM 1542 C C . ALA B 1 24 ? 7.91 -7.434 -16.109 1 98.56 24 ALA B C 1
ATOM 1544 O O . ALA B 1 24 ? 7.129 -6.512 -16.375 1 98.56 24 ALA B O 1
ATOM 1545 N N . PHE B 1 25 ? 8.562 -7.547 -14.977 1 98.81 25 PHE B N 1
ATOM 1546 C CA . PHE B 1 25 ? 8.531 -6.465 -14 1 98.81 25 PHE B CA 1
ATOM 1547 C C . PHE B 1 25 ? 9.672 -6.617 -13 1 98.81 25 PHE B C 1
ATOM 1549 O O . PHE B 1 25 ? 10.297 -7.68 -12.906 1 98.81 25 PHE B O 1
ATOM 1556 N N . THR B 1 26 ? 10.062 -5.551 -12.328 1 98.75 26 THR B N 1
ATOM 1557 C CA . THR B 1 26 ? 10.938 -5.5 -11.164 1 98.75 26 THR B CA 1
ATOM 1558 C C . THR B 1 26 ? 10.234 -4.82 -9.992 1 98.75 26 THR B C 1
ATOM 1560 O O . THR B 1 26 ? 9.648 -3.748 -10.148 1 98.75 26 THR B O 1
ATOM 1563 N N . ARG B 1 27 ? 10.219 -5.492 -8.867 1 98.75 27 ARG B N 1
ATOM 1564 C CA . ARG B 1 27 ? 9.625 -4.969 -7.645 1 98.75 27 ARG B CA 1
ATOM 1565 C C . ARG B 1 27 ? 10.359 -5.477 -6.41 1 98.75 27 ARG B C 1
ATOM 1567 O O . ARG B 1 27 ? 11.102 -6.461 -6.484 1 98.75 27 ARG B O 1
ATOM 1574 N N . PRO B 1 28 ? 10.195 -4.754 -5.301 1 98.69 28 PRO B N 1
ATOM 1575 C CA . PRO B 1 28 ? 10.711 -5.359 -4.07 1 98.69 28 PRO B CA 1
ATOM 1576 C C . PRO B 1 28 ? 10.102 -6.73 -3.789 1 98.69 28 PRO B C 1
ATOM 1578 O O . PRO B 1 28 ? 8.875 -6.871 -3.781 1 98.69 28 PRO B O 1
ATOM 1581 N N . LEU B 1 29 ? 10.922 -7.652 -3.664 1 98.88 29 LEU B N 1
ATOM 1582 C CA . LEU B 1 29 ? 10.531 -8.992 -3.254 1 98.88 29 LEU B CA 1
ATOM 1583 C C . LEU B 1 29 ? 10.805 -9.211 -1.769 1 98.88 29 LEU B C 1
ATOM 1585 O O . LEU B 1 29 ? 11.953 -9.133 -1.327 1 98.88 29 LEU B O 1
ATOM 1589 N N . VAL B 1 30 ? 9.727 -9.508 -1.029 1 98.62 30 VAL B N 1
ATOM 1590 C CA . VAL B 1 30 ? 9.805 -9.578 0.427 1 98.62 30 VAL B CA 1
ATOM 1591 C C . VAL B 1 30 ? 9.859 -11.039 0.873 1 98.62 30 VAL B C 1
ATOM 1593 O O . VAL B 1 30 ? 9.039 -11.859 0.44 1 98.62 30 VAL B O 1
ATOM 1596 N N . GLY B 1 31 ? 10.867 -11.328 1.651 1 96.88 31 GLY B N 1
ATOM 1597 C CA . GLY B 1 31 ? 10.938 -12.578 2.383 1 96.88 31 GLY B CA 1
ATOM 1598 C C . GLY B 1 31 ? 10.828 -12.406 3.887 1 96.88 31 GLY B C 1
ATOM 1599 O O . GLY B 1 31 ? 10.406 -11.344 4.363 1 96.88 31 GLY B O 1
ATOM 1600 N N . ASP B 1 32 ? 11.109 -13.391 4.652 1 87.44 32 ASP B N 1
ATOM 1601 C CA . ASP B 1 32 ? 10.961 -13.367 6.102 1 87.44 32 ASP B CA 1
ATOM 1602 C C . ASP B 1 32 ? 12.008 -12.461 6.746 1 87.44 32 ASP B C 1
ATOM 1604 O O . ASP B 1 32 ? 11.781 -11.914 7.828 1 87.44 32 ASP B O 1
ATOM 1608 N N . GLU B 1 33 ? 13.086 -12.234 6.098 1 88.69 33 GLU B N 1
ATOM 1609 C CA . GLU B 1 33 ? 14.188 -11.531 6.754 1 88.69 33 GLU B CA 1
ATOM 1610 C C . GLU B 1 33 ? 14.406 -10.156 6.141 1 88.69 33 GLU B C 1
ATOM 1612 O O . GLU B 1 33 ? 14.656 -9.18 6.855 1 88.69 33 GLU B O 1
ATOM 1617 N N . PHE B 1 34 ? 14.391 -10.078 4.855 1 91.81 34 PHE B N 1
ATOM 1618 C CA . PHE B 1 34 ? 14.656 -8.812 4.18 1 91.81 34 PHE B CA 1
ATOM 1619 C C . PHE B 1 34 ? 13.922 -8.75 2.846 1 91.81 34 PHE B C 1
ATOM 1621 O O . PHE B 1 34 ? 13.219 -9.688 2.471 1 91.81 34 PHE B O 1
ATOM 1628 N N . TRP B 1 35 ? 13.961 -7.688 2.23 1 95.94 35 TRP B N 1
ATOM 1629 C CA . TRP B 1 35 ? 13.492 -7.586 0.854 1 95.94 35 TRP B CA 1
ATOM 1630 C C . TRP B 1 35 ? 14.539 -6.914 -0.03 1 95.94 35 TRP B C 1
ATOM 1632 O O . TRP B 1 35 ? 15.445 -6.238 0.47 1 95.94 35 TRP B O 1
ATOM 1642 N N . GLU B 1 36 ? 14.477 -7.199 -1.243 1 97.75 36 GLU B N 1
ATOM 1643 C CA . GLU B 1 36 ? 15.297 -6.57 -2.275 1 97.75 36 GLU B CA 1
ATOM 1644 C C . GLU B 1 36 ? 14.555 -6.516 -3.609 1 97.75 36 GLU B C 1
ATOM 1646 O O . GLU B 1 36 ? 13.648 -7.312 -3.855 1 97.75 36 GLU B O 1
ATOM 1651 N N . ASP B 1 37 ? 15.016 -5.59 -4.422 1 98.56 37 ASP B N 1
ATOM 1652 C CA . ASP B 1 37 ? 14.453 -5.559 -5.77 1 98.56 37 ASP B CA 1
ATOM 1653 C C . ASP B 1 37 ? 14.82 -6.824 -6.543 1 98.56 37 ASP B C 1
ATOM 1655 O O . ASP B 1 37 ? 15.977 -7.25 -6.535 1 98.56 37 ASP B O 1
ATOM 1659 N N . ARG B 1 38 ? 13.836 -7.383 -7.098 1 98.44 38 ARG B N 1
ATOM 1660 C CA . ARG B 1 38 ? 14.031 -8.562 -7.93 1 98.44 38 ARG B CA 1
ATOM 1661 C C . ARG B 1 38 ? 13.203 -8.484 -9.203 1 98.44 38 ARG B C 1
ATOM 1663 O O . ARG B 1 38 ? 12.047 -8.047 -9.172 1 98.44 38 ARG B O 1
ATOM 1670 N N . ALA B 1 39 ? 13.797 -8.898 -10.32 1 98.56 39 ALA B N 1
ATOM 1671 C CA . ALA B 1 39 ? 13.078 -9 -11.594 1 98.56 39 ALA B CA 1
ATOM 1672 C C . ALA B 1 39 ? 12.477 -10.391 -11.773 1 98.56 39 ALA B C 1
ATOM 1674 O O . ALA B 1 39 ? 13.078 -11.391 -11.383 1 98.56 39 ALA B O 1
ATOM 1675 N N . LEU B 1 40 ? 11.273 -10.391 -12.43 1 98.31 40 LEU B N 1
ATOM 1676 C CA . LEU B 1 40 ? 10.711 -11.68 -12.82 1 98.31 40 LEU B CA 1
ATOM 1677 C C . LEU B 1 40 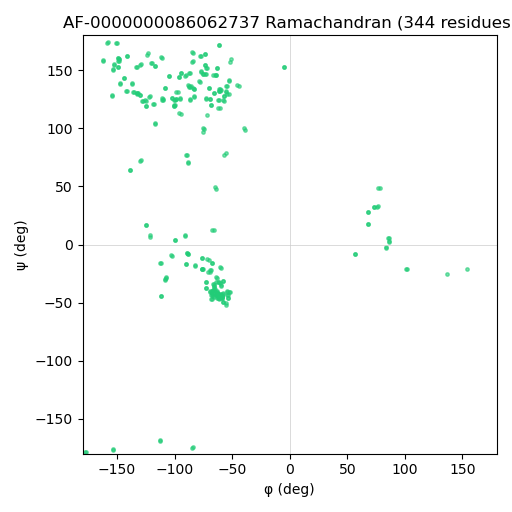? 11.727 -12.508 -13.602 1 98.31 40 LEU B C 1
ATOM 1679 O O . LEU B 1 40 ? 11.844 -13.719 -13.398 1 98.31 40 LEU B O 1
ATOM 1683 N N . ALA B 1 41 ? 12.445 -11.891 -14.461 1 96.62 41 ALA B N 1
ATOM 1684 C CA . ALA B 1 41 ? 13.406 -12.523 -15.359 1 96.62 41 ALA B CA 1
ATOM 1685 C C . ALA B 1 41 ? 14.492 -13.258 -14.578 1 96.62 41 ALA B C 1
ATOM 1687 O O . ALA B 1 41 ? 15.156 -14.148 -15.109 1 96.62 41 ALA B O 1
ATOM 1688 N N . ASP B 1 42 ? 14.648 -12.891 -13.344 1 96.06 42 ASP B N 1
ATOM 1689 C CA . ASP B 1 42 ? 15.711 -13.469 -12.531 1 96.06 42 ASP B CA 1
ATOM 1690 C C . ASP B 1 42 ? 15.242 -14.742 -11.828 1 96.06 42 ASP B C 1
ATOM 1692 O O . ASP B 1 42 ? 16.031 -15.438 -11.195 1 96.06 42 ASP B O 1
ATOM 1696 N N . LEU B 1 43 ? 13.938 -15.031 -11.922 1 94.69 43 LEU B N 1
ATOM 1697 C CA . LEU B 1 43 ? 13.359 -16.219 -11.312 1 94.69 43 LEU B CA 1
ATOM 1698 C C . LEU B 1 43 ? 13.398 -17.406 -12.273 1 94.69 43 LEU B C 1
ATOM 1700 O O . LEU B 1 43 ? 12.359 -17.812 -12.789 1 94.69 43 LEU B O 1
ATOM 1704 N N . VAL B 1 44 ? 14.531 -18.094 -12.492 1 88.38 44 VAL B N 1
ATOM 1705 C CA . VAL B 1 44 ? 14.688 -19.031 -13.602 1 88.38 44 VAL B CA 1
ATOM 1706 C C . VAL B 1 44 ? 15.039 -20.422 -13.055 1 88.38 44 VAL B C 1
ATOM 1708 O O . VAL B 1 44 ? 15.289 -21.344 -13.82 1 88.38 44 VAL B O 1
ATOM 1711 N N . ASP B 1 45 ? 14.992 -20.609 -11.805 1 88.19 45 ASP B N 1
ATOM 1712 C CA . ASP B 1 45 ? 15.469 -21.859 -11.242 1 88.19 45 ASP B CA 1
ATOM 1713 C C . ASP B 1 45 ? 14.453 -22.984 -11.461 1 88.19 45 ASP B C 1
ATOM 1715 O O . ASP B 1 45 ? 14.812 -24.156 -11.438 1 88.19 45 ASP B O 1
ATOM 1719 N N . GLY B 1 46 ? 13.258 -22.766 -11.68 1 90.56 46 GLY B N 1
ATOM 1720 C CA . GLY B 1 46 ? 12.172 -23.719 -11.852 1 90.56 46 GLY B CA 1
ATOM 1721 C C . GLY B 1 46 ? 10.844 -23.062 -12.172 1 90.56 46 GLY B C 1
ATOM 1722 O O . GLY B 1 46 ? 10.781 -21.875 -12.461 1 90.56 46 GLY B O 1
ATOM 1723 N N . PRO B 1 47 ? 9.867 -24.016 -12.281 1 95.56 47 PRO B N 1
ATOM 1724 C CA . PRO B 1 47 ? 8.531 -23.438 -12.414 1 95.56 47 PRO B CA 1
ATOM 1725 C C . PRO B 1 47 ? 8.203 -22.438 -11.32 1 95.56 47 PRO B C 1
ATOM 1727 O O . PRO B 1 47 ? 8.633 -22.594 -10.172 1 95.56 47 PRO B O 1
ATOM 1730 N N . THR B 1 48 ? 7.535 -21.406 -11.75 1 97.38 48 THR B N 1
ATOM 1731 C CA . THR B 1 48 ? 7.215 -20.281 -10.859 1 97.38 48 THR B CA 1
ATOM 1732 C C . THR B 1 48 ? 5.703 -20.125 -10.719 1 97.38 48 THR B C 1
ATOM 1734 O O . THR B 1 48 ? 4.992 -20 -11.719 1 97.38 48 THR B O 1
ATOM 1737 N N . LEU B 1 49 ? 5.215 -20.219 -9.523 1 98.5 49 LEU B N 1
ATOM 1738 C CA . LEU B 1 49 ? 3.812 -19.938 -9.242 1 98.5 49 LEU B CA 1
ATOM 1739 C C . LEU B 1 49 ? 3.623 -18.5 -8.758 1 98.5 49 LEU B C 1
ATOM 1741 O O . LEU B 1 49 ? 4.129 -18.125 -7.703 1 98.5 49 LEU B O 1
ATOM 1745 N N . LEU B 1 50 ? 2.953 -17.688 -9.555 1 98.81 50 LEU B N 1
ATOM 1746 C CA . LEU B 1 50 ? 2.592 -16.328 -9.18 1 98.81 50 LEU B CA 1
ATOM 1747 C C . LEU B 1 50 ? 1.178 -16.266 -8.617 1 98.81 50 LEU B C 1
ATOM 1749 O O . LEU B 1 50 ? 0.228 -16.719 -9.266 1 98.81 50 LEU B O 1
ATOM 1753 N N . LEU B 1 51 ? 1.05 -15.719 -7.457 1 98.81 51 LEU B N 1
ATOM 1754 C CA . LEU B 1 51 ? -0.234 -15.578 -6.777 1 98.81 51 LEU B CA 1
ATOM 1755 C C . LEU B 1 51 ? -0.578 -14.109 -6.574 1 98.81 51 LEU B C 1
ATOM 1757 O O . LEU B 1 51 ? -0.026 -13.453 -5.684 1 98.81 51 LEU B O 1
ATOM 1761 N N . PHE B 1 52 ? -1.469 -13.625 -7.375 1 98.94 52 PHE B N 1
ATOM 1762 C CA . PHE B 1 52 ? -2.008 -12.289 -7.129 1 98.94 52 PHE B CA 1
ATOM 1763 C C . PHE B 1 52 ? -3.131 -12.344 -6.098 1 98.94 52 PHE B C 1
ATOM 1765 O O . PHE B 1 52 ? -4.004 -13.211 -6.168 1 98.94 52 PHE B O 1
ATOM 1772 N N . HIS B 1 53 ? -3.105 -11.453 -5.148 1 98.81 53 HIS B N 1
ATOM 1773 C CA . HIS B 1 53 ? -4.102 -11.516 -4.082 1 98.81 53 HIS B CA 1
ATOM 1774 C C . HIS B 1 53 ? -4.426 -10.125 -3.547 1 98.81 53 HIS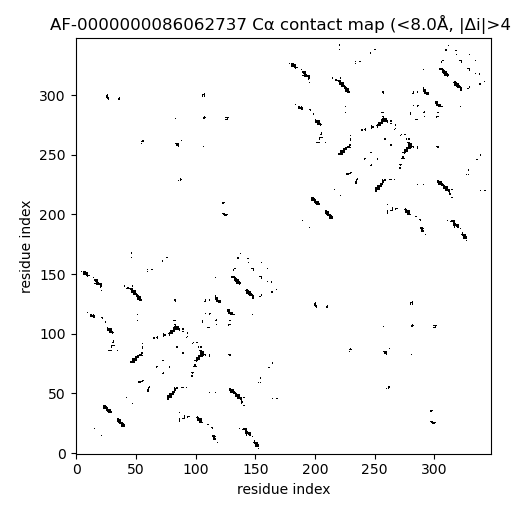 B C 1
ATOM 1776 O O . HIS B 1 53 ? -3.68 -9.172 -3.783 1 98.81 53 HIS B O 1
ATOM 1782 N N . PRO B 1 54 ? -5.605 -9.992 -2.854 1 98.25 54 PRO B N 1
ATOM 1783 C CA . PRO B 1 54 ? -5.93 -8.703 -2.229 1 98.25 54 PRO B CA 1
ATOM 1784 C C . PRO B 1 54 ? -4.91 -8.297 -1.168 1 98.25 54 PRO B C 1
ATOM 1786 O O . PRO B 1 54 ? -4.016 -9.07 -0.831 1 98.25 54 PRO B O 1
ATOM 1789 N N . MET B 1 55 ? -5.047 -7.094 -0.7 1 98.38 55 MET B N 1
ATOM 1790 C CA . MET B 1 55 ? -4.16 -6.547 0.323 1 98.38 55 MET B CA 1
ATOM 1791 C C . MET B 1 55 ? -4.062 -7.488 1.52 1 98.38 55 MET B C 1
ATOM 1793 O O . MET B 1 55 ? -4.98 -8.273 1.775 1 98.38 55 MET B O 1
ATOM 1797 N N . ASP B 1 56 ? -2.842 -7.188 2.189 1 98.19 56 ASP B N 1
ATOM 1798 C CA . ASP B 1 56 ? -2.604 -7.996 3.383 1 98.19 56 ASP B CA 1
ATOM 1799 C C . ASP B 1 56 ? -3.537 -7.582 4.52 1 98.19 56 ASP B C 1
ATOM 1801 O O . ASP B 1 56 ? -3.512 -6.438 4.965 1 98.19 56 ASP B O 1
ATOM 1805 N N . GLY B 1 57 ? -4.457 -8.391 4.887 1 95.81 57 GLY B N 1
ATOM 1806 C CA . GLY B 1 57 ? -5.5 -8.172 5.875 1 95.81 57 GLY B CA 1
ATOM 1807 C C . GLY B 1 57 ? -6.859 -8.672 5.422 1 95.81 57 GLY B C 1
ATOM 1808 O O . GLY B 1 57 ? -7.754 -8.883 6.246 1 95.81 57 GLY B O 1
ATOM 1809 N N . ALA B 1 58 ? -6.926 -8.68 4.086 1 96 58 ALA B N 1
ATOM 1810 C CA . ALA B 1 58 ? -8.164 -9.234 3.547 1 96 58 ALA B CA 1
ATOM 1811 C C . ALA B 1 58 ? -8.281 -10.719 3.881 1 96 58 ALA B C 1
ATOM 1813 O O . ALA B 1 58 ? -7.293 -11.453 3.861 1 96 58 ALA B O 1
ATOM 1814 N N . PHE B 1 59 ? -9.469 -11.164 4.098 1 95.69 59 PHE B N 1
ATOM 1815 C CA . PHE B 1 59 ? -9.68 -12.555 4.5 1 95.69 59 PHE B CA 1
ATOM 1816 C C . PHE B 1 59 ? -9.281 -13.508 3.379 1 95.69 59 PHE B C 1
ATOM 1818 O O . PHE B 1 59 ? -8.75 -14.586 3.637 1 95.69 59 PHE B O 1
ATOM 1825 N N . GLN B 1 60 ? -9.492 -13.156 2.168 1 96.56 60 GLN B N 1
ATOM 1826 C CA . GLN B 1 60 ? -9.141 -14.008 1.034 1 96.56 60 GLN B CA 1
ATOM 1827 C C . GLN B 1 60 ? -7.641 -14.289 1.004 1 96.56 60 GLN B C 1
ATOM 1829 O O . GLN B 1 60 ? -7.219 -15.391 0.667 1 96.56 60 GLN B O 1
ATOM 1834 N N . THR B 1 61 ? -6.875 -13.242 1.26 1 98 61 THR B N 1
ATOM 1835 C CA . THR B 1 61 ? -5.426 -13.406 1.312 1 98 61 THR B CA 1
ATOM 1836 C C . THR B 1 61 ? -5.035 -14.383 2.422 1 98 61 THR B C 1
ATOM 1838 O O . THR B 1 61 ? -4.246 -15.305 2.199 1 98 61 THR B O 1
ATOM 1841 N N . THR B 1 62 ? -5.598 -14.203 3.551 1 97.31 62 THR B N 1
ATOM 1842 C CA . THR B 1 62 ? -5.309 -15.062 4.691 1 97.31 62 THR B CA 1
ATOM 1843 C C . THR B 1 62 ? -5.617 -16.516 4.355 1 97.31 62 THR B C 1
ATOM 1845 O O . THR B 1 62 ? -4.785 -17.406 4.574 1 97.31 62 THR B O 1
ATOM 1848 N N . TYR B 1 63 ? -6.758 -16.766 3.83 1 96.62 63 TYR B N 1
ATOM 1849 C CA . TYR B 1 63 ? -7.172 -18.125 3.486 1 96.62 63 TYR B CA 1
ATOM 1850 C C . TYR B 1 63 ? -6.25 -18.719 2.432 1 96.62 63 TYR B C 1
ATOM 1852 O O . TYR B 1 63 ? -5.867 -19.891 2.525 1 96.62 63 TYR B O 1
ATOM 1860 N N . LEU B 1 64 ? -5.941 -17.953 1.472 1 97.31 64 LEU B N 1
ATOM 1861 C CA . LEU B 1 64 ? -5.07 -18.391 0.393 1 97.31 64 LEU B CA 1
ATOM 1862 C C . LEU B 1 64 ? -3.74 -18.906 0.946 1 97.31 64 LEU B C 1
ATOM 1864 O O . LEU B 1 64 ? -3.328 -20.031 0.647 1 97.31 64 LEU B O 1
ATOM 1868 N N . TYR B 1 65 ? -3.074 -18.156 1.767 1 97.5 65 TYR B N 1
ATOM 1869 C CA . TYR B 1 65 ? -1.748 -18.516 2.258 1 97.5 65 TYR B CA 1
ATOM 1870 C C . TYR B 1 65 ? -1.829 -19.656 3.258 1 97.5 65 TYR B C 1
ATOM 1872 O O . TYR B 1 65 ? -0.922 -20.484 3.332 1 97.5 65 TYR B O 1
ATOM 1880 N N . ASN B 1 66 ? -2.926 -19.719 4.031 1 97.38 66 ASN B N 1
ATOM 1881 C CA . ASN B 1 66 ? -3.137 -20.875 4.898 1 97.38 66 ASN B CA 1
ATOM 1882 C C . ASN B 1 66 ? -3.236 -22.156 4.094 1 97.38 66 ASN B C 1
ATOM 1884 O O . ASN B 1 66 ? -2.656 -23.188 4.469 1 97.38 66 ASN B O 1
ATOM 1888 N N . GLU B 1 67 ? -3.994 -22.094 3.041 1 96.62 67 GLU B N 1
ATOM 1889 C CA . GLU B 1 67 ? -4.168 -23.266 2.186 1 96.62 67 GLU B CA 1
ATOM 1890 C C . GLU B 1 67 ? -2.84 -23.703 1.571 1 96.62 67 GLU B C 1
ATOM 1892 O O . GLU B 1 67 ? -2.539 -24.891 1.509 1 96.62 67 GLU B O 1
ATOM 1897 N N . ILE B 1 68 ? -2.086 -22.797 1.133 1 96 68 ILE B N 1
ATOM 1898 C CA . ILE B 1 68 ? -0.792 -23.094 0.522 1 96 68 ILE B CA 1
ATOM 1899 C C . ILE B 1 68 ? 0.138 -23.719 1.558 1 96 68 ILE B C 1
ATOM 1901 O O . ILE B 1 68 ? 0.843 -24.688 1.26 1 96 68 ILE B O 1
ATOM 1905 N N . ASP B 1 69 ? 0.146 -23.188 2.75 1 97.44 69 ASP B N 1
ATOM 1906 C CA . ASP B 1 69 ? 0.938 -23.75 3.84 1 97.44 69 ASP B CA 1
ATOM 1907 C C . ASP B 1 69 ? 0.522 -25.188 4.141 1 97.44 69 ASP B C 1
ATOM 1909 O O . ASP B 1 69 ? 1.372 -26.062 4.254 1 97.44 69 ASP B O 1
ATOM 1913 N N . ASP B 1 70 ? -0.753 -25.375 4.188 1 97.44 70 ASP B N 1
ATOM 1914 C CA . ASP B 1 70 ? -1.288 -26.688 4.512 1 97.44 70 ASP B CA 1
ATOM 1915 C C . ASP B 1 70 ? -0.907 -27.719 3.447 1 97.44 70 ASP B C 1
ATOM 1917 O O . ASP B 1 70 ? -0.678 -28.891 3.758 1 97.44 70 ASP B O 1
ATOM 1921 N N . ARG B 1 71 ? -0.805 -27.266 2.25 1 96.44 71 ARG B N 1
ATOM 1922 C CA . ARG B 1 71 ? -0.531 -28.172 1.132 1 96.44 71 ARG B CA 1
ATOM 1923 C C . ARG B 1 71 ? 0.969 -28.312 0.906 1 96.44 71 ARG B C 1
ATOM 1925 O O . ARG B 1 71 ? 1.405 -29.219 0.177 1 96.44 71 ARG B O 1
ATOM 1932 N N . GLY B 1 72 ? 1.709 -27.438 1.438 1 96.25 72 GLY B N 1
ATOM 1933 C CA . GLY B 1 72 ? 3.158 -27.516 1.339 1 96.25 72 GLY B CA 1
ATOM 1934 C C . GLY B 1 72 ? 3.68 -27.172 -0.045 1 96.25 72 GLY B C 1
ATOM 1935 O O . GLY B 1 72 ? 4.668 -27.75 -0.5 1 96.25 72 GLY B O 1
ATOM 1936 N N . TRP B 1 73 ? 3.023 -26.266 -0.803 1 94.69 73 TRP B N 1
ATOM 1937 C CA . TRP B 1 73 ? 3.363 -25.953 -2.189 1 94.69 73 TRP B CA 1
ATOM 1938 C C . TRP B 1 73 ? 4.781 -25.406 -2.293 1 94.69 73 TRP B C 1
ATOM 1940 O O . TRP B 1 73 ? 5.473 -25.641 -3.287 1 94.69 73 TRP B O 1
ATOM 1950 N N . ALA B 1 74 ? 5.195 -24.703 -1.294 1 95.06 74 ALA B N 1
ATOM 1951 C CA . ALA B 1 74 ? 6.496 -24.047 -1.354 1 95.06 74 ALA B CA 1
ATOM 1952 C C . ALA B 1 74 ? 7.629 -25.078 -1.358 1 95.06 74 ALA B C 1
ATOM 1954 O O . ALA B 1 74 ? 8.773 -24.75 -1.686 1 95.06 74 ALA B O 1
ATOM 1955 N N . ASP B 1 75 ? 7.336 -26.281 -1.002 1 94.19 75 ASP B N 1
ATOM 1956 C CA . ASP B 1 75 ? 8.312 -27.375 -1.068 1 94.19 75 ASP B CA 1
ATOM 1957 C C . ASP B 1 75 ? 8.398 -27.953 -2.48 1 94.19 75 ASP B C 1
ATOM 1959 O O . ASP B 1 75 ? 9.352 -28.641 -2.814 1 94.19 75 ASP B O 1
ATOM 1963 N N . ASP B 1 76 ? 7.414 -27.688 -3.305 1 92.06 76 ASP B N 1
ATOM 1964 C CA . ASP B 1 76 ? 7.297 -28.344 -4.602 1 92.06 76 ASP B CA 1
ATOM 1965 C C . ASP B 1 76 ? 7.613 -27.375 -5.738 1 92.06 76 ASP B C 1
ATOM 1967 O O . ASP B 1 76 ? 8.039 -27.797 -6.82 1 92.06 76 ASP B O 1
ATOM 1971 N N . VAL B 1 77 ? 7.34 -26.125 -5.539 1 95.88 77 VAL B N 1
ATOM 1972 C CA . VAL B 1 77 ? 7.504 -25.109 -6.574 1 95.88 77 VAL B CA 1
ATOM 1973 C C . VAL B 1 77 ? 7.855 -23.781 -5.93 1 95.88 77 VAL B C 1
ATOM 1975 O O . VAL B 1 77 ? 7.539 -23.547 -4.762 1 95.88 77 VAL B O 1
ATOM 1978 N N . ASP B 1 78 ? 8.57 -22.891 -6.648 1 96.75 78 ASP B N 1
ATOM 1979 C CA . ASP B 1 78 ? 8.789 -21.531 -6.168 1 96.75 78 ASP B CA 1
ATOM 1980 C C . ASP B 1 78 ? 7.484 -20.734 -6.176 1 96.75 78 ASP B C 1
ATOM 1982 O O . ASP B 1 78 ? 6.879 -20.531 -7.23 1 96.75 78 ASP B O 1
ATOM 1986 N N . VAL B 1 79 ? 7.059 -20.266 -5.047 1 98.06 79 VAL B N 1
ATOM 1987 C CA . VAL B 1 79 ? 5.797 -19.547 -4.914 1 98.06 79 VAL B CA 1
ATOM 1988 C C . VAL B 1 79 ? 6.07 -18.078 -4.617 1 98.06 79 VAL B C 1
ATOM 1990 O O . VAL B 1 79 ? 6.789 -17.75 -3.67 1 98.06 79 VAL B O 1
ATOM 1993 N N . TYR B 1 80 ? 5.516 -17.203 -5.414 1 98.69 80 TYR B N 1
ATOM 1994 C CA . TYR B 1 80 ? 5.613 -15.758 -5.234 1 98.69 80 TYR B CA 1
ATOM 1995 C C . TYR B 1 80 ? 4.23 -15.125 -5.195 1 98.69 80 TYR B C 1
ATOM 1997 O O . TYR B 1 80 ? 3.422 -15.312 -6.105 1 98.69 80 TYR B O 1
ATOM 2005 N N . GLY B 1 81 ? 3.959 -14.43 -4.164 1 98.81 81 GLY B N 1
ATOM 2006 C CA . GLY B 1 81 ? 2.779 -13.578 -4.121 1 98.81 81 GLY B CA 1
ATOM 2007 C C . GLY B 1 81 ? 3.004 -12.211 -4.742 1 98.81 81 GLY B C 1
ATOM 2008 O O . GLY B 1 81 ? 4.145 -11.82 -4.992 1 98.81 81 GLY B O 1
ATOM 2009 N N . LEU B 1 82 ? 1.988 -11.508 -5.012 1 98.88 82 LEU B N 1
ATOM 2010 C CA . LEU B 1 82 ? 2.01 -10.125 -5.469 1 98.88 82 LEU B CA 1
ATOM 2011 C C . LEU B 1 82 ? 0.715 -9.406 -5.098 1 98.88 82 LEU B C 1
ATOM 2013 O O . LEU B 1 82 ? -0.378 -9.914 -5.355 1 98.88 82 LEU B O 1
ATOM 2017 N N . SER B 1 83 ? 0.792 -8.297 -4.492 1 98.88 83 SER B N 1
ATOM 2018 C CA . SER B 1 83 ? -0.359 -7.453 -4.191 1 98.88 83 SER B CA 1
ATOM 2019 C C . SER B 1 83 ? 0.049 -5.988 -4.07 1 98.88 83 SER B C 1
ATOM 2021 O O . SER B 1 83 ? 1.216 -5.645 -4.273 1 98.88 83 SER B O 1
ATOM 2023 N N . VAL B 1 84 ? -0.947 -5.211 -3.721 1 98.69 84 VAL B N 1
ATOM 2024 C CA . VAL B 1 84 ? -0.696 -3.775 -3.643 1 98.69 84 VAL B CA 1
ATOM 2025 C C . VAL B 1 84 ? -0.261 -3.402 -2.227 1 98.69 84 VAL B C 1
ATOM 2027 O O . VAL B 1 84 ? -0.125 -2.221 -1.903 1 98.69 84 VAL B O 1
ATOM 2030 N N . SER B 1 85 ? -0.029 -4.395 -1.373 1 98.69 85 SER B N 1
ATOM 2031 C CA . SER B 1 85 ? 0.455 -4.125 -0.024 1 98.69 85 SER B CA 1
ATOM 2032 C C . SER B 1 85 ? 1.922 -3.707 -0.036 1 98.69 85 SER B C 1
ATOM 2034 O O . SER B 1 85 ? 2.662 -4.051 -0.958 1 98.69 85 SER B O 1
ATOM 2036 N N . SER B 1 86 ? 2.326 -2.965 0.953 1 98.06 86 SER B N 1
ATOM 2037 C CA . SER B 1 86 ? 3.697 -2.482 1.078 1 98.06 86 SER B CA 1
ATOM 2038 C C . SER B 1 86 ? 4.645 -3.607 1.479 1 98.06 86 SER B C 1
ATOM 2040 O O . SER B 1 86 ? 4.207 -4.652 1.961 1 98.06 86 SER B O 1
ATOM 2042 N N . PRO B 1 87 ? 5.949 -3.34 1.298 1 98 87 PRO B N 1
ATOM 2043 C CA . PRO B 1 87 ? 6.906 -4.34 1.774 1 98 87 PRO B CA 1
ATOM 2044 C C . PRO B 1 87 ? 6.789 -4.602 3.275 1 98 87 PRO B C 1
ATOM 2046 O O . PRO B 1 87 ? 6.93 -5.742 3.721 1 98 87 PRO B O 1
ATOM 2049 N N . TYR B 1 88 ? 6.492 -3.566 4.035 1 97.25 88 TYR B N 1
ATOM 2050 C CA . TYR B 1 88 ? 6.348 -3.727 5.477 1 97.25 88 TYR B CA 1
ATOM 2051 C C . TYR B 1 88 ? 5.148 -4.602 5.812 1 97.25 88 TYR B C 1
ATOM 2053 O O . TYR B 1 88 ? 5.211 -5.434 6.723 1 97.25 88 TYR B O 1
ATOM 2061 N N . GLU B 1 89 ? 4.109 -4.43 5.086 1 97.62 89 GLU B N 1
ATOM 2062 C CA . GLU B 1 89 ? 2.9 -5.223 5.301 1 97.62 89 GLU B CA 1
ATOM 2063 C C . GLU B 1 89 ? 3.125 -6.684 4.93 1 97.62 89 GLU B C 1
ATOM 2065 O O . GLU B 1 89 ? 2.664 -7.586 5.629 1 97.62 89 GLU B O 1
ATOM 2070 N N . HIS B 1 90 ? 3.777 -6.906 3.828 1 98.5 90 HIS B N 1
ATOM 2071 C CA . HIS B 1 90 ? 4.113 -8.266 3.434 1 98.5 90 HIS B CA 1
ATOM 2072 C C . HIS B 1 90 ? 4.973 -8.953 4.492 1 98.5 90 HIS B C 1
ATOM 2074 O O . HIS B 1 90 ? 4.777 -10.133 4.793 1 98.5 90 HIS B O 1
ATOM 2080 N N . LYS B 1 91 ? 5.969 -8.227 4.988 1 97.31 91 LYS B N 1
ATOM 2081 C CA . LYS B 1 91 ? 6.824 -8.789 6.023 1 97.31 91 LYS B CA 1
ATOM 2082 C C . LYS B 1 91 ? 6 -9.289 7.207 1 97.31 91 LYS B C 1
ATOM 2084 O O . LYS B 1 91 ? 6.25 -10.375 7.734 1 97.31 91 LYS B O 1
ATOM 2089 N N . ARG B 1 92 ? 5.043 -8.57 7.559 1 95.69 92 ARG B N 1
ATOM 2090 C CA . ARG B 1 92 ? 4.184 -8.961 8.672 1 95.69 92 ARG B CA 1
ATOM 2091 C C . ARG B 1 92 ? 3.367 -10.195 8.328 1 95.69 92 ARG B C 1
ATOM 2093 O O . ARG B 1 92 ? 3.207 -11.094 9.164 1 95.69 92 ARG B O 1
ATOM 2100 N N . LEU B 1 93 ? 2.785 -10.172 7.164 1 97.25 93 LEU B N 1
ATOM 2101 C CA . LEU B 1 93 ? 2.033 -11.344 6.727 1 97.25 93 LEU B CA 1
ATOM 2102 C C . LEU B 1 93 ? 2.896 -12.594 6.793 1 97.25 93 LEU B C 1
ATOM 2104 O O . LEU B 1 93 ? 2.465 -13.625 7.32 1 97.25 93 LEU B O 1
ATOM 2108 N N . LEU B 1 94 ? 4.129 -12.477 6.34 1 97.5 94 LEU B N 1
ATOM 2109 C CA . LEU B 1 94 ? 5.008 -13.633 6.191 1 97.5 94 LEU B CA 1
ATOM 2110 C C . LEU B 1 94 ? 5.543 -14.086 7.547 1 97.5 94 LEU B C 1
ATOM 2112 O O . LEU B 1 94 ? 5.996 -15.219 7.691 1 97.5 94 LEU B O 1
ATOM 2116 N N . ALA B 1 95 ? 5.512 -13.203 8.484 1 95.38 95 ALA B N 1
ATOM 2117 C CA . ALA B 1 95 ? 5.879 -13.578 9.852 1 95.38 95 ALA B CA 1
ATOM 2118 C C . ALA B 1 95 ? 4.84 -14.516 10.461 1 95.38 95 ALA B C 1
ATOM 2120 O O . ALA B 1 95 ? 5.141 -15.281 11.383 1 95.38 95 ALA B O 1
ATOM 2121 N N . GLU B 1 96 ? 3.652 -14.477 9.922 1 94.81 96 GLU B N 1
ATOM 2122 C CA . GLU B 1 96 ? 2.549 -15.234 10.508 1 94.81 96 GLU B CA 1
ATOM 2123 C C . GLU B 1 96 ? 2.191 -16.438 9.648 1 94.81 96 GLU B C 1
ATOM 2125 O O . GLU B 1 96 ? 1.678 -17.438 10.156 1 94.81 96 GLU B O 1
ATOM 2130 N N . ARG B 1 97 ? 2.436 -16.328 8.398 1 95.75 97 ARG B N 1
ATOM 2131 C CA . ARG B 1 97 ? 2.047 -17.359 7.453 1 95.75 97 ARG B CA 1
ATOM 2132 C C . ARG B 1 97 ? 2.863 -17.266 6.168 1 95.75 97 ARG B C 1
ATOM 2134 O O . ARG B 1 97 ? 3.676 -16.359 6.012 1 95.75 97 ARG B O 1
ATOM 2141 N N . GLY B 1 98 ? 2.688 -18.234 5.285 1 96.31 98 GLY B N 1
ATOM 2142 C CA . GLY B 1 98 ? 3.402 -18.234 4.02 1 96.31 98 GLY B CA 1
ATOM 2143 C C . GLY B 1 98 ? 4.84 -18.703 4.148 1 96.31 98 GLY B C 1
ATOM 2144 O O . GLY B 1 98 ? 5.762 -18.016 3.689 1 96.31 98 GLY B O 1
ATOM 2145 N N . ASP B 1 99 ? 5.004 -19.828 4.816 1 95.44 99 ASP B N 1
ATOM 2146 C CA . ASP B 1 99 ? 6.348 -20.375 4.992 1 95.44 99 ASP B CA 1
ATOM 2147 C C . ASP B 1 99 ? 6.977 -20.719 3.646 1 95.44 99 ASP B C 1
ATOM 2149 O O . ASP B 1 99 ? 6.398 -21.469 2.855 1 95.44 99 ASP B O 1
ATOM 2153 N N . GLY B 1 100 ? 8.141 -20.156 3.4 1 96.56 100 GLY B N 1
ATOM 2154 C CA . GLY B 1 100 ? 8.852 -20.453 2.166 1 96.56 100 GLY B CA 1
ATOM 2155 C C . GLY B 1 100 ? 8.375 -19.609 0.993 1 96.56 100 GLY B C 1
ATOM 2156 O O . GLY B 1 100 ? 8.875 -19.766 -0.125 1 96.56 100 GLY B O 1
ATOM 2157 N N . ILE B 1 101 ? 7.406 -18.812 1.2 1 98 101 ILE B N 1
ATOM 2158 C CA . ILE B 1 101 ? 6.84 -17.969 0.153 1 98 101 ILE B CA 1
ATOM 2159 C C . ILE B 1 101 ? 7.465 -16.578 0.22 1 98 101 ILE B C 1
ATOM 2161 O O . ILE B 1 101 ? 7.852 -16.109 1.295 1 98 101 ILE B O 1
ATOM 2165 N N . ARG B 1 102 ? 7.691 -15.938 -0.877 1 98.25 102 ARG B N 1
ATOM 2166 C CA . ARG B 1 102 ? 8.062 -14.531 -0.983 1 98.25 102 ARG B CA 1
ATOM 2167 C C . ARG B 1 102 ? 6.988 -13.742 -1.729 1 98.25 102 ARG B C 1
ATOM 2169 O O . ARG B 1 102 ? 6.234 -14.305 -2.521 1 98.25 102 ARG B O 1
ATOM 2176 N N . ILE B 1 103 ? 6.902 -12.469 -1.446 1 98.88 103 ILE B N 1
ATOM 2177 C CA . ILE B 1 103 ? 5.809 -11.695 -2.025 1 98.88 103 ILE B CA 1
ATOM 2178 C C . ILE B 1 103 ? 6.352 -10.398 -2.619 1 98.88 103 ILE B C 1
ATOM 2180 O O . ILE B 1 103 ? 7.113 -9.68 -1.968 1 98.88 103 ILE B O 1
ATOM 2184 N N . PHE B 1 104 ? 5.988 -10.078 -3.877 1 98.94 104 PHE B N 1
ATOM 2185 C CA . PHE B 1 104 ? 6.301 -8.812 -4.523 1 98.94 104 PHE B CA 1
ATOM 2186 C C . PHE B 1 104 ? 5.355 -7.715 -4.047 1 98.94 104 PHE B C 1
ATOM 2188 O O . PHE B 1 104 ? 4.152 -7.949 -3.891 1 98.94 104 PHE B O 1
ATOM 2195 N N . SER B 1 105 ? 5.914 -6.551 -3.867 1 98.88 105 SER B N 1
ATOM 2196 C CA . SER B 1 105 ? 5.152 -5.363 -3.492 1 98.88 105 SER B CA 1
ATOM 2197 C C . SER B 1 105 ? 4.891 -4.473 -4.699 1 98.88 105 SER B C 1
ATOM 2199 O O . SER B 1 105 ? 5.824 -4.043 -5.379 1 98.88 105 SER B O 1
ATOM 2201 N N . ASP B 1 106 ? 3.598 -4.168 -4.957 1 98.81 106 ASP B N 1
ATOM 2202 C CA . ASP B 1 106 ? 3.197 -3.357 -6.102 1 98.81 106 ASP B CA 1
ATOM 2203 C C . ASP B 1 106 ? 2.092 -2.375 -5.719 1 98.81 106 ASP B C 1
ATOM 2205 O O . ASP B 1 106 ? 1.015 -2.381 -6.32 1 98.81 106 ASP B O 1
ATOM 2209 N N . PRO B 1 107 ? 2.42 -1.459 -4.828 1 98.44 107 PRO B N 1
ATOM 2210 C CA . PRO B 1 107 ? 1.364 -0.582 -4.316 1 98.44 107 PRO B CA 1
ATOM 2211 C C . PRO B 1 107 ? 0.653 0.194 -5.422 1 98.44 107 PRO B C 1
ATOM 2213 O O . PRO B 1 107 ? -0.555 0.429 -5.34 1 98.44 107 PRO B O 1
ATOM 2216 N N . SER B 1 108 ? 1.303 0.539 -6.492 1 97.62 108 SER B N 1
ATOM 2217 C CA . SER B 1 108 ? 0.708 1.336 -7.559 1 97.62 108 SER B CA 1
ATOM 2218 C C . SER B 1 108 ? -0.227 0.494 -8.422 1 97.62 108 SER B C 1
ATOM 2220 O O . SER B 1 108 ? -0.951 1.028 -9.266 1 97.62 108 SER B O 1
ATOM 2222 N N . ALA B 1 109 ? -0.215 -0.826 -8.281 1 98.56 109 ALA B N 1
ATOM 2223 C CA . ALA B 1 109 ? -1.015 -1.787 -9.039 1 98.56 109 ALA B CA 1
ATOM 2224 C C . ALA B 1 109 ? -0.581 -1.833 -10.5 1 98.56 109 ALA B C 1
ATOM 2226 O O . ALA B 1 109 ? -1.315 -2.332 -11.359 1 98.56 109 ALA B O 1
ATOM 2227 N N . THR B 1 110 ? 0.616 -1.321 -10.781 1 98.5 110 THR B N 1
ATOM 2228 C CA . THR B 1 110 ? 1.061 -1.289 -12.172 1 98.5 110 THR B CA 1
ATOM 2229 C C . THR B 1 110 ? 1.267 -2.703 -12.703 1 98.5 110 THR B C 1
ATOM 2231 O O . THR B 1 110 ? 0.84 -3.02 -13.82 1 98.5 110 THR B O 1
ATOM 2234 N N . VAL B 1 111 ? 1.889 -3.564 -11.984 1 98.88 111 VAL B N 1
ATOM 2235 C CA . VAL B 1 111 ? 2.068 -4.953 -12.398 1 98.88 111 VAL B CA 1
ATOM 2236 C C . VAL B 1 111 ? 0.718 -5.664 -12.422 1 98.88 111 VAL B C 1
ATOM 2238 O O . VAL B 1 111 ? 0.414 -6.406 -13.359 1 98.88 111 VAL B O 1
ATOM 2241 N N . VAL B 1 112 ? -0.078 -5.383 -11.391 1 98.88 112 VAL B N 1
ATOM 2242 C CA . VAL B 1 112 ? -1.422 -5.941 -11.289 1 98.88 112 VAL B CA 1
ATOM 2243 C C . VAL B 1 112 ? -2.207 -5.645 -12.562 1 98.88 112 VAL B C 1
ATOM 2245 O O . VAL B 1 112 ? -2.84 -6.539 -13.133 1 98.88 112 VAL B O 1
ATOM 2248 N N . GLU B 1 113 ? -2.123 -4.434 -13 1 98.69 113 GLU B N 1
ATOM 2249 C CA . GLU B 1 113 ? -2.828 -4.008 -14.203 1 98.69 113 GLU B CA 1
ATOM 2250 C C . GLU B 1 113 ? -2.25 -4.68 -15.453 1 98.69 113 GLU B C 1
ATOM 2252 O O . GLU B 1 113 ? -2.994 -5.082 -16.344 1 98.69 113 GLU B O 1
ATOM 2257 N N . ARG B 1 114 ? -0.941 -4.809 -15.508 1 98.75 114 ARG B N 1
ATOM 2258 C CA . ARG B 1 114 ? -0.278 -5.41 -16.656 1 98.75 114 ARG B CA 1
ATOM 2259 C C . ARG B 1 114 ? -0.684 -6.871 -16.828 1 98.75 114 ARG B C 1
ATOM 2261 O O . ARG B 1 114 ? -0.737 -7.383 -17.938 1 98.75 114 ARG B O 1
ATOM 2268 N N . TYR B 1 115 ? -1.01 -7.488 -15.75 1 98.94 115 TYR B N 1
ATOM 2269 C CA . TYR B 1 115 ? -1.417 -8.891 -15.805 1 98.94 115 TYR B CA 1
ATOM 2270 C C . TYR B 1 115 ? -2.92 -9.008 -16.016 1 98.94 115 TYR B C 1
ATOM 2272 O O . TYR B 1 115 ? -3.443 -10.117 -16.172 1 98.94 115 TYR B O 1
ATOM 2280 N N . GLY B 1 116 ? -3.609 -7.875 -15.969 1 98.81 116 GLY B N 1
ATOM 2281 C CA . GLY B 1 116 ? -5.039 -7.852 -16.234 1 98.81 116 GLY B CA 1
ATOM 2282 C C . GLY B 1 116 ? -5.867 -8.375 -15.078 1 98.81 116 GLY B C 1
ATOM 2283 O O . GLY B 1 116 ? -6.91 -9 -15.281 1 98.81 116 GLY B O 1
ATOM 2284 N N . VAL B 1 117 ? -5.445 -8.164 -13.875 1 98.88 117 VAL B N 1
ATOM 2285 C CA . VAL B 1 117 ? -6.172 -8.742 -12.75 1 98.88 117 VAL B CA 1
ATOM 2286 C C . VAL B 1 117 ? -6.555 -7.648 -11.758 1 98.88 117 VAL B C 1
ATOM 2288 O O . VAL B 1 117 ? -6.84 -7.934 -10.594 1 98.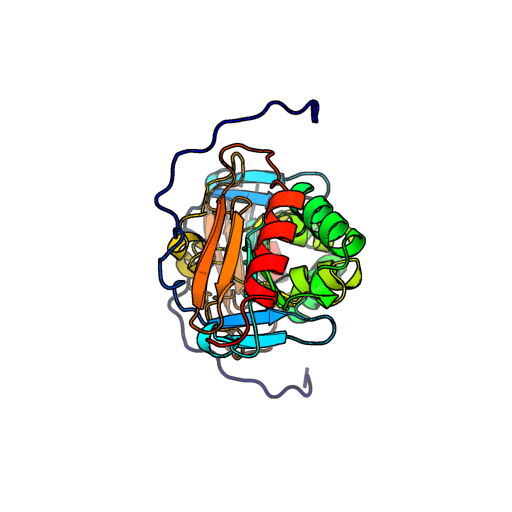88 117 VAL B O 1
ATOM 2291 N N . ASP B 1 118 ? -6.5 -6.41 -12.219 1 98.44 118 ASP B N 1
ATOM 2292 C CA . ASP B 1 118 ? -6.879 -5.273 -11.391 1 98.44 118 ASP B CA 1
ATOM 2293 C C . ASP B 1 118 ? -8.398 -5.168 -11.258 1 98.44 118 ASP B C 1
ATOM 2295 O O . ASP B 1 118 ? -9.133 -5.59 -12.156 1 98.44 118 ASP B O 1
ATOM 2299 N N . HIS B 1 119 ? -8.82 -4.707 -10.125 1 96.12 119 HIS B N 1
ATOM 2300 C CA . HIS B 1 119 ? -10.219 -4.32 -9.953 1 96.12 119 HIS B CA 1
ATOM 2301 C C . HIS B 1 119 ? -10.359 -3.236 -8.891 1 96.12 119 HIS B C 1
ATOM 2303 O O . HIS B 1 119 ? -9.516 -3.115 -8 1 96.12 119 HIS B O 1
ATOM 2309 N N . ASP B 1 120 ? -11.406 -2.5 -9.031 1 90.94 120 ASP B N 1
ATOM 2310 C CA . ASP B 1 120 ? -11.734 -1.481 -8.031 1 90.94 120 ASP B CA 1
ATOM 2311 C C . ASP B 1 120 ? -12.578 -2.064 -6.906 1 90.94 120 ASP B C 1
ATOM 2313 O O . ASP B 1 120 ? -13.453 -2.9 -7.145 1 90.94 120 ASP B O 1
ATOM 2317 N N . VAL B 1 121 ? -12.188 -1.668 -5.781 1 86.06 121 VAL B N 1
ATOM 2318 C CA . VAL B 1 121 ? -12.922 -2.164 -4.621 1 86.06 121 VAL B CA 1
ATOM 2319 C C . VAL B 1 121 ? -13.953 -1.133 -4.184 1 86.06 121 VAL B C 1
ATOM 2321 O O . VAL B 1 121 ? -13.633 0.043 -3.998 1 86.06 121 VAL B O 1
ATOM 2324 N N . ASP B 1 122 ? -15.18 -1.64 -3.988 1 88.12 122 ASP B N 1
ATOM 2325 C CA . ASP B 1 122 ? -16.219 -0.751 -3.469 1 88.12 122 ASP B CA 1
ATOM 2326 C C . ASP B 1 122 ? -15.836 -0.213 -2.092 1 88.12 122 ASP B C 1
ATOM 2328 O O . ASP B 1 122 ? -15.406 -0.971 -1.221 1 88.12 122 ASP B O 1
ATOM 2332 N N . GLY B 1 123 ? -15.977 1.076 -1.938 1 91.25 123 GLY B N 1
ATOM 2333 C CA . GLY B 1 123 ? -15.688 1.687 -0.651 1 91.25 123 GLY B CA 1
ATOM 2334 C C . GLY B 1 123 ? -14.219 2.031 -0.474 1 91.25 123 GLY B C 1
ATOM 2335 O O . GLY B 1 123 ? -13.805 2.48 0.598 1 91.25 123 GLY B O 1
ATOM 2336 N N . MET B 1 124 ? -13.414 1.858 -1.473 1 96.06 124 MET B N 1
ATOM 2337 C CA . MET B 1 124 ? -12.008 2.24 -1.426 1 96.06 124 MET B CA 1
ATOM 2338 C C . MET B 1 124 ? -11.633 3.09 -2.637 1 96.06 124 MET B C 1
ATOM 2340 O O . MET B 1 124 ? -10.859 2.656 -3.488 1 96.06 124 MET B O 1
ATOM 2344 N N . ALA B 1 125 ? -12.164 4.336 -2.541 1 97.56 125 ALA B N 1
ATOM 2345 C CA . ALA B 1 125 ? -11.977 5.27 -3.646 1 97.56 125 ALA B CA 1
ATOM 2346 C C . ALA B 1 125 ? -10.492 5.48 -3.943 1 97.56 125 ALA B C 1
ATOM 2348 O O . ALA B 1 125 ? -9.703 5.727 -3.031 1 97.56 125 ALA B O 1
ATOM 2349 N N . GLY B 1 126 ? -10.164 5.309 -5.18 1 97.12 126 GLY B N 1
ATOM 2350 C CA . GLY B 1 126 ? -8.812 5.613 -5.633 1 97.12 126 GLY B CA 1
ATOM 2351 C C . GLY B 1 126 ? -7.844 4.461 -5.441 1 97.12 126 GLY B C 1
ATOM 2352 O O . GLY B 1 126 ? -6.656 4.582 -5.746 1 97.12 126 GLY B O 1
ATOM 2353 N N . ILE B 1 127 ? -8.312 3.352 -4.973 1 97.25 127 ILE B N 1
ATOM 2354 C CA . ILE B 1 127 ? -7.441 2.201 -4.762 1 97.25 127 ILE B CA 1
ATOM 2355 C C . ILE B 1 127 ? -7.785 1.104 -5.766 1 97.25 127 ILE B C 1
ATOM 2357 O O . ILE B 1 127 ? -8.945 0.716 -5.898 1 97.25 127 ILE B O 1
ATOM 2361 N N . THR B 1 128 ? -6.824 0.696 -6.492 1 97.62 128 THR B N 1
ATOM 2362 C CA . THR B 1 128 ? -6.914 -0.462 -7.375 1 97.62 128 THR B CA 1
ATOM 2363 C C . THR B 1 128 ? -6.305 -1.695 -6.715 1 97.62 128 THR B C 1
ATOM 2365 O O . THR B 1 128 ? -5.156 -1.66 -6.262 1 97.62 128 THR B O 1
ATOM 2368 N N . GLU B 1 129 ? -7.113 -2.734 -6.656 1 97.62 129 GLU B N 1
ATOM 2369 C CA . GLU B 1 129 ? -6.672 -3.957 -5.988 1 97.62 129 GLU B CA 1
ATOM 2370 C C . GLU B 1 129 ? -6.48 -5.094 -6.988 1 97.62 129 GLU B C 1
ATOM 2372 O O . GLU B 1 129 ? -6.906 -4.992 -8.141 1 97.62 129 GLU B O 1
ATOM 2377 N N . ALA B 1 130 ? -5.734 -6.086 -6.566 1 98.5 130 ALA B N 1
ATOM 2378 C CA . ALA B 1 130 ? -5.668 -7.324 -7.34 1 98.5 130 ALA B CA 1
ATOM 2379 C C . ALA B 1 130 ? -6.793 -8.273 -6.949 1 98.5 130 ALA B C 1
ATOM 2381 O O . ALA B 1 130 ? -6.961 -8.602 -5.773 1 98.5 130 ALA B O 1
ATOM 2382 N N . ARG B 1 131 ? -7.574 -8.68 -7.961 1 98 131 ARG B N 1
ATOM 2383 C CA . ARG B 1 131 ? -8.414 -9.844 -7.688 1 98 131 ARG B CA 1
ATOM 2384 C C . ARG B 1 131 ? -7.578 -11.117 -7.613 1 98 131 ARG B C 1
ATOM 2386 O O . ARG B 1 131 ? -6.512 -11.203 -8.227 1 98 131 ARG B O 1
ATOM 2393 N N . PRO B 1 132 ? -8.031 -12.086 -6.863 1 98.44 132 PRO B N 1
ATOM 2394 C CA . PRO B 1 132 ? -7.238 -13.32 -6.781 1 98.44 132 PRO B CA 1
ATOM 2395 C C . PRO B 1 132 ? -6.961 -13.938 -8.148 1 98.44 132 PRO B C 1
ATOM 2397 O O . PRO B 1 132 ? -7.863 -14.031 -8.984 1 98.44 132 PRO B O 1
ATOM 2400 N N . ALA B 1 133 ? -5.754 -14.273 -8.383 1 98.88 133 ALA B N 1
ATOM 2401 C CA . ALA B 1 133 ? -5.348 -14.883 -9.648 1 98.88 133 ALA B CA 1
ATOM 2402 C C . ALA B 1 133 ? -4.102 -15.75 -9.469 1 98.88 133 ALA B C 1
ATOM 2404 O O . ALA B 1 133 ? -3.275 -15.477 -8.594 1 98.88 133 ALA B O 1
ATOM 2405 N N . VAL B 1 134 ? -3.984 -16.734 -10.25 1 98.81 134 VAL B N 1
ATOM 2406 C CA . VAL B 1 134 ? -2.881 -17.688 -10.219 1 98.81 134 VAL B CA 1
ATOM 2407 C C . VAL B 1 134 ? -2.305 -17.859 -11.625 1 98.81 134 VAL B C 1
ATOM 2409 O O . VAL B 1 134 ? -3.045 -18.109 -12.578 1 98.81 134 VAL B O 1
ATOM 2412 N N . PHE B 1 135 ? -1.05 -17.719 -11.758 1 98.88 135 PHE B N 1
ATOM 2413 C CA . PHE B 1 135 ? -0.325 -18.031 -12.984 1 98.88 135 PHE B CA 1
ATOM 2414 C C . PHE B 1 135 ? 0.85 -18.969 -12.703 1 98.88 135 PHE B C 1
ATOM 2416 O O . PHE B 1 135 ? 1.694 -18.656 -11.859 1 98.88 135 PHE B O 1
ATOM 2423 N N . LEU B 1 136 ? 0.878 -20.047 -13.344 1 98.69 136 LEU B N 1
ATOM 2424 C CA . LEU B 1 136 ? 2.021 -20.953 -13.289 1 98.69 136 LEU B CA 1
ATOM 2425 C C . LEU B 1 136 ? 2.898 -20.781 -14.523 1 98.69 136 LEU B C 1
ATOM 2427 O O . LEU B 1 136 ? 2.434 -20.969 -15.656 1 98.69 136 LEU B O 1
ATOM 2431 N N . LEU B 1 137 ? 4.102 -20.406 -14.258 1 98.56 137 LEU B N 1
ATOM 2432 C CA . LEU B 1 137 ? 5.043 -20.141 -15.336 1 98.56 137 LEU B CA 1
ATOM 2433 C C . LEU B 1 137 ? 6.059 -21.281 -15.469 1 98.56 137 LEU B C 1
ATOM 2435 O O . LEU B 1 137 ? 6.527 -21.812 -14.461 1 98.56 137 LEU B O 1
ATOM 2439 N N . ASP B 1 138 ? 6.461 -21.578 -16.703 1 97.19 138 ASP B N 1
ATOM 2440 C CA . ASP B 1 138 ? 7.613 -22.453 -16.891 1 97.19 138 ASP B CA 1
ATOM 2441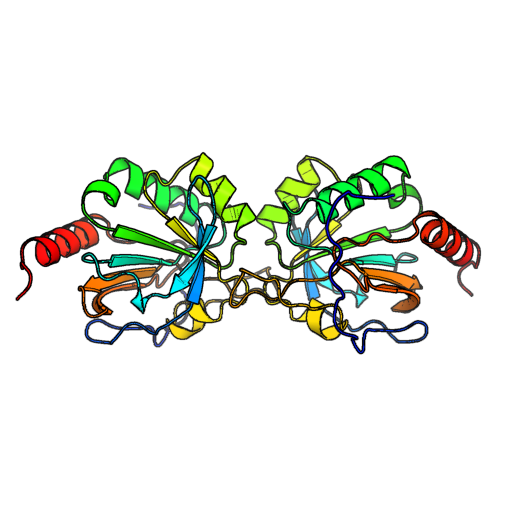 C C . ASP B 1 138 ? 8.922 -21.656 -16.812 1 97.19 138 ASP B C 1
ATOM 2443 O O . ASP B 1 138 ? 8.914 -20.484 -16.453 1 97.19 138 ASP B O 1
ATOM 2447 N N . THR B 1 139 ? 10.047 -22.25 -17.062 1 94.31 139 THR B N 1
ATOM 2448 C CA . THR B 1 139 ? 11.359 -21.656 -16.844 1 94.31 139 THR B CA 1
ATOM 2449 C C . THR B 1 139 ? 11.625 -20.562 -17.875 1 94.31 139 THR B C 1
ATOM 2451 O O . THR B 1 139 ? 12.57 -19.781 -17.719 1 94.31 139 THR B O 1
ATOM 2454 N N . GLU B 1 140 ? 10.789 -20.484 -18.938 1 95.69 140 GLU B N 1
ATOM 2455 C CA . GLU B 1 140 ? 10.898 -19.438 -19.938 1 95.69 140 GLU B CA 1
ATOM 2456 C C . GLU B 1 140 ? 9.875 -18.328 -19.672 1 95.69 140 GLU B C 1
ATOM 2458 O O . GLU B 1 140 ? 9.711 -17.422 -20.5 1 95.69 140 GLU B O 1
ATOM 2463 N N . HIS B 1 141 ? 9.125 -18.438 -18.578 1 98.06 141 HIS B N 1
ATOM 2464 C CA . HIS B 1 141 ? 8.133 -17.469 -18.125 1 98.06 141 HIS B CA 1
ATOM 2465 C C . HIS B 1 141 ? 6.938 -17.422 -19.078 1 98.06 141 HIS B C 1
ATOM 2467 O O . HIS B 1 141 ? 6.348 -16.359 -19.297 1 98.06 141 HIS B O 1
ATOM 2473 N N . VAL B 1 142 ? 6.77 -18.594 -19.688 1 98.44 142 VAL B N 1
ATOM 2474 C CA . VAL B 1 142 ? 5.512 -18.781 -20.422 1 98.44 142 VAL B CA 1
ATOM 2475 C C . VAL B 1 142 ? 4.445 -19.312 -19.469 1 98.44 142 VAL B C 1
ATOM 2477 O O . VAL B 1 142 ? 4.711 -20.219 -18.672 1 98.44 142 VAL B O 1
ATOM 2480 N N . VAL B 1 143 ? 3.25 -18.766 -19.547 1 98.81 143 VAL B N 1
ATOM 2481 C CA . VAL B 1 143 ? 2.152 -19.188 -18.672 1 98.81 143 VAL B CA 1
ATOM 2482 C C . VAL B 1 143 ? 1.648 -20.562 -19.109 1 98.81 143 VAL B C 1
ATOM 2484 O O . VAL B 1 143 ? 1.235 -20.734 -20.25 1 98.81 143 VAL B O 1
ATOM 2487 N N . ARG B 1 144 ? 1.634 -21.469 -18.141 1 98.5 144 ARG B N 1
ATOM 2488 C CA . ARG B 1 144 ? 1.206 -22.828 -18.438 1 98.5 144 ARG B CA 1
ATOM 2489 C C . ARG B 1 144 ? -0.111 -23.156 -17.734 1 98.5 144 ARG B C 1
ATOM 2491 O O . ARG B 1 144 ? -0.788 -24.125 -18.094 1 98.5 144 ARG B O 1
ATOM 2498 N N . TYR B 1 145 ? -0.492 -22.391 -16.781 1 98.75 145 TYR B N 1
ATOM 2499 C CA . TYR B 1 145 ? -1.772 -22.438 -16.094 1 98.75 145 TYR B CA 1
ATOM 2500 C C . TYR B 1 145 ? -2.209 -21.047 -15.656 1 98.75 145 TYR B C 1
ATOM 2502 O O . TYR B 1 145 ? -1.388 -20.234 -15.211 1 98.75 145 TYR B O 1
ATOM 2510 N N . ALA B 1 146 ? -3.492 -20.766 -15.82 1 98.88 146 ALA B N 1
ATOM 2511 C CA . ALA B 1 146 ? -4.023 -19.469 -15.406 1 98.88 146 ALA B CA 1
ATOM 2512 C C . ALA B 1 146 ? -5.414 -19.609 -14.797 1 98.88 146 ALA B C 1
ATOM 2514 O O . ALA B 1 146 ? -6.266 -20.328 -15.344 1 98.88 146 ALA B O 1
ATOM 2515 N N . TRP B 1 147 ? -5.637 -19.016 -13.68 1 98.75 147 TRP B N 1
ATOM 2516 C CA . TRP B 1 147 ? -6.934 -18.859 -13.039 1 98.75 147 TRP B CA 1
ATOM 2517 C C . TRP B 1 147 ? -7.109 -17.438 -12.516 1 98.75 147 TRP B C 1
ATOM 2519 O O . TRP B 1 147 ? -6.203 -16.891 -11.883 1 98.75 147 TRP B O 1
ATOM 2529 N N . VAL B 1 148 ? -8.195 -16.812 -12.797 1 98.69 148 VAL B N 1
ATOM 2530 C CA . VAL B 1 148 ? -8.508 -15.461 -12.352 1 98.69 148 VAL B CA 1
ATOM 2531 C C . VAL B 1 148 ? -9.93 -15.43 -11.789 1 98.69 148 VAL B C 1
ATOM 2533 O O . VAL B 1 148 ? -10.875 -15.883 -12.445 1 98.69 148 VAL B O 1
ATOM 2536 N N . ALA B 1 149 ? -10.055 -14.883 -10.633 1 98.31 149 ALA B N 1
A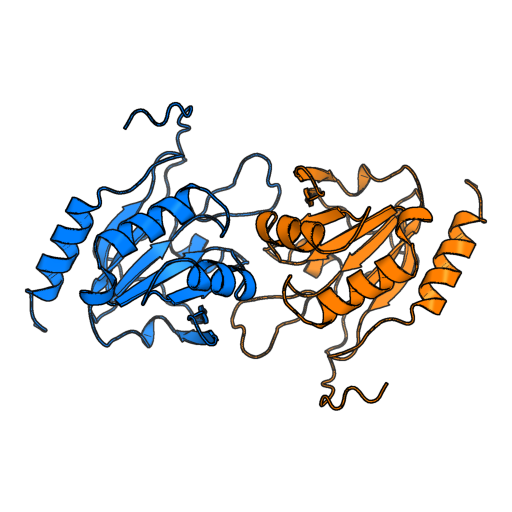TOM 2537 C CA . ALA B 1 149 ? -11.367 -14.828 -9.992 1 98.31 149 ALA B CA 1
ATOM 2538 C C . ALA B 1 149 ? -12.359 -14.031 -10.836 1 98.31 149 ALA B C 1
ATOM 2540 O O . ALA B 1 149 ? -12.055 -12.93 -11.289 1 98.31 149 ALA B O 1
ATOM 2541 N N . GLY B 1 150 ? -13.547 -14.617 -10.984 1 97.31 150 GLY B N 1
ATOM 2542 C CA . GLY B 1 150 ? -14.609 -13.953 -11.719 1 97.31 150 GLY B CA 1
ATOM 2543 C C . GLY B 1 150 ? -15.664 -13.336 -10.82 1 97.31 150 GLY B C 1
ATOM 2544 O O . GLY B 1 150 ? -16.531 -12.602 -11.289 1 97.31 150 GLY B O 1
ATOM 2545 N N . GLU B 1 151 ? -15.523 -13.688 -9.531 1 95.81 151 GLU B N 1
ATOM 2546 C CA . GLU B 1 151 ? -16.438 -13.172 -8.516 1 95.81 151 GLU B CA 1
ATOM 2547 C C . GLU B 1 151 ? -15.703 -12.859 -7.219 1 95.81 151 GLU B C 1
ATOM 2549 O O . GLU B 1 151 ? -14.531 -13.203 -7.062 1 95.81 151 GLU B O 1
ATOM 2554 N N . HIS B 1 152 ? -16.328 -12.078 -6.375 1 93.19 152 HIS B N 1
ATOM 2555 C CA . HIS B 1 152 ? -15.805 -11.797 -5.047 1 93.19 152 HIS B CA 1
ATOM 2556 C C . HIS B 1 152 ? -16.828 -12.133 -3.965 1 93.19 152 HIS B C 1
ATOM 2558 O O . HIS B 1 152 ? -17.969 -11.656 -4.012 1 93.19 152 HIS B O 1
ATOM 2564 N N . PRO B 1 153 ? -16.562 -13.031 -3.061 1 94.38 153 PRO B N 1
ATOM 2565 C CA . PRO B 1 153 ? -15.281 -13.727 -2.99 1 94.38 153 PRO B CA 1
ATOM 2566 C C . PRO B 1 153 ? -15.242 -14.977 -3.859 1 94.38 153 PRO B C 1
ATOM 2568 O O . PRO B 1 153 ? -16.281 -15.57 -4.145 1 94.38 153 PRO B O 1
ATOM 2571 N N . GLU B 1 154 ? -14.125 -15.266 -4.367 1 96.5 154 GLU B N 1
ATOM 2572 C CA . GLU B 1 154 ? -13.875 -16.516 -5.082 1 96.5 154 GLU B CA 1
ATOM 2573 C C . GLU B 1 154 ? -12.461 -17.031 -4.82 1 96.5 154 GLU B C 1
ATOM 2575 O O . GLU B 1 154 ? -11.531 -16.234 -4.648 1 96.5 154 GLU B O 1
ATOM 2580 N N . PHE B 1 155 ? -12.289 -18.312 -4.715 1 96.81 155 PHE B N 1
ATOM 2581 C CA . PHE B 1 155 ? -11.016 -18.984 -4.512 1 96.81 155 PHE B CA 1
ATOM 2582 C C . PHE B 1 155 ? -10.719 -19.938 -5.664 1 96.81 155 PHE B C 1
ATOM 2584 O O . PHE B 1 155 ? -11.633 -20.438 -6.32 1 96.81 155 PHE B O 1
ATOM 2591 N N . PRO B 1 156 ? -9.469 -20.203 -5.84 1 97.88 156 PRO B N 1
ATOM 2592 C CA . PRO B 1 156 ? -9.148 -21.141 -6.922 1 97.88 156 PRO B CA 1
ATOM 2593 C C . PRO B 1 156 ? -9.414 -22.594 -6.543 1 97.88 156 PRO B C 1
ATOM 2595 O O . PRO B 1 156 ? -9.609 -22.906 -5.363 1 97.88 156 PRO B O 1
ATOM 2598 N N . ASP B 1 157 ? -9.484 -23.391 -7.633 1 97.56 157 ASP B N 1
ATOM 2599 C CA . ASP B 1 157 ? -9.438 -24.844 -7.426 1 97.56 157 ASP B CA 1
ATOM 2600 C C . ASP B 1 157 ? -8.016 -25.297 -7.102 1 97.56 157 ASP B C 1
ATOM 2602 O O . ASP B 1 157 ? -7.215 -25.547 -8.008 1 97.56 157 ASP B O 1
ATOM 2606 N N . TYR B 1 158 ? -7.715 -25.516 -5.867 1 97.75 158 TYR B N 1
ATOM 2607 C CA . TYR B 1 158 ? -6.359 -25.812 -5.418 1 97.75 158 TYR B CA 1
ATOM 2608 C C . TYR B 1 158 ? -5.891 -27.156 -5.957 1 97.75 158 TYR B C 1
ATOM 2610 O O . TYR B 1 158 ? -4.703 -27.328 -6.23 1 97.75 158 TYR B O 1
ATOM 2618 N N . ASP B 1 159 ? -6.797 -28.094 -6.094 1 97.75 159 ASP B N 1
ATOM 2619 C CA . ASP B 1 159 ? -6.426 -29.375 -6.668 1 97.75 159 ASP B CA 1
ATOM 2620 C C . ASP B 1 159 ? -5.965 -29.219 -8.117 1 97.75 159 ASP B C 1
ATOM 2622 O O . ASP B 1 159 ? -5.004 -29.875 -8.539 1 97.75 159 ASP B O 1
ATOM 2626 N N . ALA B 1 160 ? -6.672 -28.391 -8.836 1 98.12 160 ALA B N 1
ATOM 2627 C CA . ALA B 1 160 ? -6.285 -28.156 -10.227 1 98.12 160 ALA B CA 1
ATOM 2628 C C . ALA B 1 160 ? -4.898 -27.516 -10.305 1 98.12 160 ALA B C 1
ATOM 2630 O O . ALA B 1 160 ? -4.113 -27.844 -11.195 1 98.12 160 ALA B O 1
ATOM 2631 N N . ILE B 1 161 ? -4.605 -26.609 -9.422 1 97.75 161 ILE B N 1
ATOM 2632 C CA . ILE B 1 161 ? -3.297 -25.969 -9.367 1 97.75 161 ILE B CA 1
ATOM 2633 C C . ILE B 1 161 ? -2.223 -27.016 -9.062 1 97.75 161 ILE B C 1
ATOM 2635 O O . ILE B 1 161 ? -1.176 -27.047 -9.711 1 97.75 161 ILE B O 1
ATOM 2639 N N . GLU B 1 162 ? -2.521 -27.828 -8.094 1 96.12 162 GLU B N 1
ATOM 2640 C CA . GLU B 1 162 ? -1.585 -28.875 -7.719 1 96.12 162 GLU B CA 1
ATOM 2641 C C . GLU B 1 162 ? -1.295 -29.812 -8.898 1 96.12 162 GLU B C 1
ATOM 2643 O O . GLU B 1 162 ? -0.143 -30.172 -9.141 1 96.12 162 GLU B O 1
ATOM 2648 N N . ASP B 1 163 ? -2.354 -30.188 -9.586 1 96.56 163 ASP B N 1
ATOM 2649 C CA . ASP B 1 163 ? -2.184 -31.016 -10.766 1 96.56 163 ASP B CA 1
ATOM 2650 C C . ASP B 1 163 ? -1.287 -30.344 -11.797 1 96.56 163 ASP B C 1
ATOM 2652 O O . ASP B 1 163 ? -0.425 -30.984 -12.398 1 96.56 163 ASP B O 1
ATOM 2656 N N . ALA B 1 164 ? -1.49 -29.062 -11.984 1 97.12 164 ALA B N 1
ATOM 2657 C CA . ALA B 1 164 ? -0.694 -28.312 -12.945 1 97.12 164 ALA B CA 1
ATOM 2658 C C . ALA B 1 164 ? 0.771 -28.25 -12.523 1 97.12 164 ALA B C 1
ATOM 2660 O O . ALA B 1 164 ? 1.671 -28.375 -13.352 1 97.12 164 ALA B O 1
ATOM 2661 N N . ILE B 1 165 ? 1.022 -28.031 -11.25 1 96.44 165 ILE B N 1
ATOM 2662 C CA . ILE B 1 165 ? 2.381 -28 -10.711 1 96.44 165 ILE B CA 1
ATOM 2663 C C . ILE B 1 165 ? 3.07 -29.328 -10.969 1 96.44 165 ILE B C 1
ATOM 2665 O O . ILE B 1 165 ? 4.199 -29.375 -11.461 1 96.44 165 ILE B O 1
ATOM 2669 N N . ASP B 1 166 ? 2.373 -30.422 -10.695 1 94.56 166 ASP B N 1
ATOM 2670 C CA . ASP B 1 166 ? 2.926 -31.766 -10.875 1 94.56 166 ASP B CA 1
ATOM 2671 C C . ASP B 1 166 ? 3.258 -32.031 -12.336 1 94.56 166 ASP B C 1
ATOM 2673 O O . ASP B 1 166 ? 4.312 -32.594 -12.648 1 94.56 166 ASP B O 1
ATOM 2677 N N . GLU B 1 167 ? 2.367 -31.656 -13.156 1 94.5 167 GLU B N 1
ATOM 2678 C CA . GLU B 1 167 ? 2.559 -31.875 -14.594 1 94.5 167 GLU B CA 1
ATOM 2679 C C . GLU B 1 167 ? 3.783 -31.125 -15.102 1 94.5 167 GLU B C 1
ATOM 2681 O O . GLU B 1 167 ? 4.543 -31.641 -15.922 1 94.5 167 GLU B O 1
ATOM 2686 N N . LEU B 1 168 ? 3.936 -29.922 -14.688 1 94 168 LEU B N 1
ATOM 2687 C CA . LEU B 1 168 ? 5.031 -29.078 -15.156 1 94 168 LEU B CA 1
ATOM 2688 C C . LEU B 1 168 ? 6.359 -29.531 -14.555 1 94 168 LEU B C 1
ATOM 2690 O O . LEU B 1 168 ? 7.41 -29.391 -15.188 1 94 168 LEU B O 1
ATOM 2694 N N . SER B 1 169 ? 6.324 -29.938 -13.336 1 87.62 169 SER B N 1
ATOM 2695 C CA . SER B 1 169 ? 7.535 -30.406 -12.664 1 87.62 169 SER B CA 1
ATOM 2696 C C . SER B 1 169 ? 8.023 -31.719 -13.242 1 87.62 169 SER B C 1
ATOM 2698 O O . SER B 1 169 ? 9.227 -32 -13.219 1 87.62 169 SER B O 1
ATOM 2700 N N . ASP B 1 170 ? 7.082 -32.625 -13.562 1 80.12 170 ASP B N 1
ATOM 2701 C CA . ASP B 1 170 ? 7.434 -33.906 -14.172 1 80.12 170 ASP B CA 1
ATOM 2702 C C . ASP B 1 170 ? 8.023 -33.719 -15.57 1 80.12 170 ASP B C 1
ATOM 2704 O O . ASP B 1 170 ? 8.781 -34.562 -16.047 1 80.12 170 ASP B O 1
ATOM 2708 N N . ARG B 1 171 ? 7.426 -32.688 -16.312 1 67.69 171 ARG B N 1
ATOM 2709 C CA . ARG B 1 171 ? 7.906 -32.469 -17.672 1 67.69 171 ARG B CA 1
ATOM 2710 C C . ARG B 1 171 ? 9.359 -32 -17.656 1 67.69 171 ARG B C 1
ATOM 2712 O O . ARG B 1 171 ? 9.664 -30.938 -17.109 1 67.69 171 ARG B O 1
ATOM 2719 N N . GLY B 1 172 ? 10.219 -32.531 -17.047 1 53.22 172 GLY B N 1
ATOM 2720 C CA . GLY B 1 172 ? 11.641 -32.219 -17.062 1 53.22 172 GLY B CA 1
ATOM 2721 C C . GLY B 1 172 ? 12.023 -31.156 -18.062 1 53.22 172 GLY B C 1
ATOM 2722 O O . GLY B 1 172 ? 11.172 -30.688 -18.828 1 53.22 172 GLY B O 1
ATOM 2723 N N . PRO B 1 173 ? 13.234 -30.281 -17.828 1 50.03 173 PRO B N 1
ATOM 2724 C CA . PRO B 1 173 ? 13.703 -29.359 -18.859 1 50.03 173 PRO B CA 1
ATOM 2725 C C . PRO B 1 173 ? 13.609 -29.969 -20.266 1 50.03 173 PRO B C 1
ATOM 2727 O O . PRO B 1 173 ? 13.898 -31.141 -20.453 1 50.03 173 PRO B O 1
ATOM 2730 N N . GLU B 1 174 ? 12.602 -29.656 -21.062 1 39.84 174 GLU B N 1
ATOM 2731 C CA . GLU B 1 174 ? 12.844 -30.078 -22.438 1 39.84 174 GLU B CA 1
ATOM 2732 C C . GLU B 1 174 ? 14.18 -29.562 -22.953 1 39.84 174 GLU B C 1
ATOM 2734 O O . GLU B 1 174 ? 14.578 -28.438 -22.625 1 39.84 174 GLU B O 1
#

Foldseek 3Di:
DPPVDDKDFDDDWPFADFQDQQDKDWFWKADLPGTDIDIPLVPQPWKEKEKEAWELPDVQVVVVQVVCVVVVVLVQHAYEYEKLYDNVSQNVSNNPTNVNYIYGHRVVCPSLVVRTQWDDDPPDPPGIIGFIKIFIAGSSRGTRDIDHDRIPPDDDDVVVVVVSSVVRSVVPPD/DPPVDDKDFDDDWPFADFQDQQDKDWFWKADLPGTDIDIPLVPQPWKEKEKEAWEQPDVQVVVVQVVCVVVVVLVQHAYEYEKLYDNVSQNVVNNPTNVNYIYGHRVVCPSLVVRTQWDDDPPDPPGIIGFIKMFIAGSSRGTRDIDHDRIPPDDDDVVVVVVSSVVRSVVPPD

Organism: NCBI:txid261290

Secondary structure (DSSP, 8-state):
---SSPPEEPPP-----TTSBPPP-EEEEE-SS-EEEEEGGG--SS-EEEEE---BTBHHHHHHHHHHHHHTGGGTSEEEEEESS-HHHHHHHHHHS-TT-EEEE-TT-HHHHHTT-EEEPTT-TT-EEEPPEEEEE-TT-BEEEEEE-SEES----HHHHHHHHHHHHHS---/---SSPPEEPPP-----TTSBPPP-EEEEE-SS-EEEEEGGG--SS-EEEEE---BTBHHHHHHHHHHHHHTGGGTSEEEEEESS-HHHHHHHHHHS-TT-EEEE-TT-HHHHHTT-EEEPTT-TT-EEEPPEEEEE-TT-BEEEEEE-SEES----HHHHHHHHHHHHHS---

Sequence (348 aa):
MDLGFDVVDLPETDHVAVGDEAPAFTRPLVGDEFWEDRALADLVDGPTLLLFHPMDGAFQTTYLYNEIDDRGWADDVDVYGLSVSSPYEHKRLLAERGDGIRIFSDPSATVVERYGVDHDVDGMAGITEARPAVFLLDTEHVVRYAWVAGEHPEFPDYDAIEDAIDELSDRGPEMDLGFDVVDLPETDHVAVGDEAPAFTRPLVGDEFWEDRALADLVDGPTLLLFHPMDGAFQTTYLYNEIDDRGWADDVDVYGLSVSSPYEHKRLLAERGDGIRIFSDPSATVVERYGVDHDVDGMAGITEARPAVFLLDTEHVVRYAWVAGEHPEFPDYDAIEDAIDELSDRGPE

InterPro domains:
  IPR000866 Alkyl hydroperoxide reductase subunit C/ Thiol specific antioxidant [PF00578] (18-145)
  IPR013766 Thioredoxin domain [PS51352] (16-170)
  IPR036249 Thioredoxin-like superfamily [SSF52833] (16-168)
  IPR050455 Thiol Peroxidase Tpx Subfamily [PTHR43110] (14-167)

Radius of gyration: 21.85 Å; Cα contacts (8 Å, |Δi|>4): 759; chains: 2; bounding box: 47×70×47 Å